Protein AF-A0A8A4KCS1-F1 (afdb_monomer)

Organism: Pantoea ananas (NCBI:txid553)

Radius of gyration: 31.63 Å; Cα contacts (8 Å, |Δi|>4): 221; chains: 1; bounding box: 46×61×106 Å

Mean predicted aligned error: 13.13 Å

Secondary structure (DSSP, 8-state):
-----TT--HHHHHHHHHHHHHHHHHHTS---EEEEEESSHHHHHHHTTS----TTSEEEEEE-HHHHHHHTTTB-TTTEEEEETT--HHHHHHHHHHHHHHTT------PPPEEE-HHHHHHHHHHHTT---S---HHHHHHHHHHHHHHT--SHHHHHHHHHHHHHS-TTSBSS-EEE--------------------------------------------

Foldseek 3Di:
DDPDPLFDDPVVVVLVVVLQVVLCVVVVHRAAEDEGEDADLVSLLVCLQAPDDDPPHQYEYEYDPVSVLLCPQWWDCLRYHYYYNPDDSVNVSVVVNVSVVCNPVPDDDDAAAQEDEPVLVVQLVCLLVVNRPPDPDPVSVVSQVVQCVSQVNDDSSSSNSSVSCLVNPDPNGTSHHYDYDDDDPPPPPPDDDDDDDDDDDDDDDDDDDDDDDDDDDDDDDDDD

Sequence (224 aa):
MTGTSVCSNAFFQLGLEAIQQALSDHLGKQIRLQGFYFPTMQALLAWSMNPRLAKGCMIVIAGSNPVLSVLSGLVDPKRILLSDAGESRQALMEKLYIKARCAHLKVPVKKEAIYLTRREVIYMRAFIQGKPHQSHSKRDSGIRLAVMKKIGATGPVSLLIRFRLLRGLKSDYLLKPARLAHGQAVEQRGGIPQNITPTAQRDRRCLGQPETQQDILLCGQKRY

pLDDT: mean 77.24, std 23.94, range [27.28, 97.25]

Nearest PDB structures (foldseek):
  2ayx-assembly1_A  TM=4.362E-01  e=3.197E+00  Escherichia coli
  7lza-assembly1_A  TM=2.734E-01  e=3.011E+00  Streptomyces coelicolor A3(2)
  9ij3-assembly1_A  TM=2.960E-01  e=4.062E+00  Mus musculus
  3x44-assembly1_A  TM=2.682E-01  e=7.849E+00  Streptomyces lavendulae

Solvent-accessible surface area (backbone atoms only — not comparable to full-atom values): 14006 Å² total; per-residue (Å²): 136,84,78,76,74,87,35,65,52,66,69,59,50,55,53,47,51,54,45,34,52,53,50,17,66,76,66,76,43,94,58,50,72,46,76,37,46,25,83,43,63,65,50,47,50,59,44,29,77,68,49,82,78,73,82,93,38,48,33,37,41,29,16,36,71,74,46,47,57,56,44,56,87,41,50,16,72,91,44,39,45,82,41,56,64,85,59,51,72,64,61,54,45,51,54,49,50,55,49,64,65,51,63,76,68,79,71,88,71,86,64,58,66,36,72,39,44,70,67,53,50,53,52,50,56,32,49,75,70,74,47,60,69,90,62,90,39,74,64,57,55,49,46,50,52,51,51,22,63,68,73,70,32,90,45,74,68,39,35,53,35,46,52,35,40,56,72,52,44,60,61,78,49,28,42,44,38,66,42,75,49,72,81,72,76,79,78,73,84,74,85,72,87,80,84,85,85,88,83,89,80,90,81,91,84,84,88,82,86,88,85,85,85,85,88,84,83,92,85,82,92,84,80,138

Structure (mmCIF, N/CA/C/O backbone):
data_AF-A0A8A4KCS1-F1
#
_entry.id   AF-A0A8A4KCS1-F1
#
loop_
_atom_site.group_PDB
_atom_site.id
_atom_site.type_symbol
_atom_site.label_atom_id
_atom_site.label_alt_id
_atom_site.label_comp_id
_atom_site.label_asym_id
_atom_site.label_entity_id
_atom_site.label_seq_id
_atom_site.pdbx_PDB_ins_code
_atom_site.Cartn_x
_atom_site.Cartn_y
_atom_site.Cartn_z
_atom_site.occupancy
_atom_site.B_iso_or_equiv
_atom_site.auth_seq_id
_atom_site.auth_comp_id
_atom_site.auth_asym_id
_atom_site.auth_atom_id
_atom_site.pdbx_PDB_model_num
ATOM 1 N N . MET A 1 1 ? -2.691 -27.161 4.503 1.00 30.31 1 MET A N 1
ATOM 2 C CA . MET A 1 1 ? -1.515 -26.263 4.551 1.00 30.31 1 MET A CA 1
ATOM 3 C C . MET A 1 1 ? -1.967 -24.884 5.005 1.00 30.31 1 MET A C 1
ATOM 5 O O . MET A 1 1 ? -2.490 -24.106 4.216 1.00 30.31 1 MET A O 1
ATOM 9 N N . THR A 1 2 ? -1.869 -24.631 6.305 1.00 32.41 2 THR A N 1
ATOM 10 C CA . THR A 1 2 ? -2.207 -23.365 6.959 1.00 32.41 2 THR A CA 1
ATOM 11 C C . THR A 1 2 ? -1.113 -22.348 6.646 1.00 32.41 2 THR A C 1
ATOM 13 O O . THR A 1 2 ? 0.007 -22.450 7.133 1.00 32.41 2 THR A O 1
ATOM 16 N N . GLY A 1 3 ? -1.417 -21.399 5.760 1.00 30.92 3 GLY A N 1
ATOM 17 C CA . GLY A 1 3 ? -0.515 -20.298 5.446 1.00 30.92 3 GLY A CA 1
ATOM 18 C C . GLY A 1 3 ? -0.322 -19.439 6.687 1.00 30.92 3 GLY A C 1
ATOM 19 O O . GLY A 1 3 ? -1.221 -18.690 7.062 1.00 30.92 3 GLY A O 1
ATOM 20 N N . THR A 1 4 ? 0.837 -19.570 7.325 1.00 37.16 4 THR A N 1
ATOM 21 C CA . THR A 1 4 ? 1.317 -18.653 8.352 1.00 37.16 4 THR A CA 1
ATOM 22 C C . THR A 1 4 ? 1.181 -17.227 7.822 1.00 37.16 4 THR A C 1
ATOM 24 O O . THR A 1 4 ? 1.747 -16.862 6.793 1.00 37.16 4 THR A O 1
ATOM 27 N N . SER A 1 5 ? 0.344 -16.434 8.493 1.00 41.19 5 SER A N 1
ATOM 28 C CA . SER A 1 5 ? 0.177 -15.004 8.247 1.00 41.19 5 SER A CA 1
ATOM 29 C C . SER A 1 5 ? 1.532 -14.328 8.453 1.00 41.19 5 SER A C 1
ATOM 31 O O . SER A 1 5 ? 1.949 -14.082 9.579 1.00 41.19 5 SER A O 1
ATOM 33 N N . VAL A 1 6 ? 2.249 -14.050 7.364 1.00 47.34 6 VAL A N 1
ATOM 34 C CA . VAL A 1 6 ? 3.613 -13.488 7.390 1.00 47.34 6 VAL A CA 1
ATOM 35 C C . VAL A 1 6 ? 3.651 -12.062 7.983 1.00 47.34 6 VAL A C 1
ATOM 37 O O . VAL A 1 6 ? 4.719 -11.468 8.094 1.00 47.34 6 VAL A O 1
ATOM 40 N N . CYS A 1 7 ? 2.518 -11.455 8.365 1.00 53.09 7 CYS A N 1
ATOM 41 C CA . CYS A 1 7 ? 2.463 -10.018 8.668 1.00 53.09 7 CYS A CA 1
ATOM 42 C C . CYS A 1 7 ? 1.489 -9.638 9.794 1.00 53.09 7 CYS A C 1
ATOM 44 O O . CYS A 1 7 ? 0.724 -8.681 9.657 1.00 53.09 7 CYS A O 1
ATOM 46 N N . SER A 1 8 ? 1.506 -10.353 10.919 1.00 55.06 8 SER A N 1
ATOM 47 C CA . SER A 1 8 ? 0.807 -9.903 12.128 1.00 55.06 8 SER A CA 1
ATOM 48 C C . SER A 1 8 ? 1.708 -10.000 13.353 1.00 55.06 8 SER A C 1
ATOM 50 O O . SER A 1 8 ? 1.877 -11.072 13.925 1.00 55.06 8 SER A O 1
ATOM 52 N N . ASN A 1 9 ? 2.264 -8.864 13.773 1.00 74.69 9 ASN A N 1
ATOM 53 C CA . ASN A 1 9 ? 2.741 -8.718 15.144 1.00 74.69 9 ASN A CA 1
ATOM 54 C C . ASN A 1 9 ? 1.527 -8.890 16.076 1.00 74.69 9 ASN A C 1
ATOM 56 O O . ASN A 1 9 ? 0.541 -8.168 15.919 1.00 74.69 9 ASN A O 1
ATOM 60 N N . ALA A 1 10 ? 1.579 -9.853 16.999 1.00 81.94 10 ALA A N 1
ATOM 61 C CA . ALA A 1 10 ? 0.471 -10.159 17.905 1.00 81.94 10 ALA A CA 1
ATOM 62 C C . ALA A 1 10 ? 0.042 -8.928 18.720 1.00 81.94 10 ALA A C 1
ATOM 64 O O . ALA A 1 10 ? -1.148 -8.652 18.835 1.00 81.94 10 ALA A O 1
ATOM 65 N N . PHE A 1 11 ? 1.002 -8.120 19.179 1.00 84.31 11 PHE A N 1
ATOM 66 C CA . PHE A 1 11 ? 0.718 -6.883 19.909 1.00 84.31 11 PHE A CA 1
ATOM 67 C C . PHE A 1 11 ? -0.004 -5.848 19.048 1.00 84.31 11 PHE A C 1
ATOM 69 O O . PHE A 1 11 ? -0.914 -5.172 19.521 1.00 84.31 11 PHE A O 1
ATOM 76 N N . PHE A 1 12 ? 0.364 -5.750 17.768 1.00 86.81 12 PHE A N 1
ATOM 77 C CA . PHE A 1 12 ? -0.319 -4.853 16.839 1.00 86.81 12 PHE A CA 1
ATOM 78 C C . PHE A 1 12 ? -1.769 -5.291 16.602 1.00 86.81 12 PHE A C 1
ATOM 80 O O . PHE A 1 12 ? -2.660 -4.446 16.593 1.00 86.81 12 PHE A O 1
ATOM 87 N N . GLN A 1 13 ? -2.022 -6.597 16.454 1.00 88.50 13 GLN A N 1
ATOM 88 C CA . GLN A 1 13 ? -3.389 -7.104 16.283 1.00 88.50 13 GLN A CA 1
ATOM 89 C C . GLN A 1 13 ? -4.235 -6.894 17.539 1.00 88.50 13 GLN A C 1
ATOM 91 O O . GLN A 1 13 ? -5.326 -6.350 17.423 1.00 88.50 13 GLN A O 1
ATOM 96 N N . LEU A 1 14 ? -3.708 -7.201 18.729 1.00 89.00 14 LEU A N 1
ATOM 97 C CA . LEU A 1 14 ? -4.402 -6.945 19.998 1.00 89.00 14 LEU A CA 1
ATOM 98 C C . LEU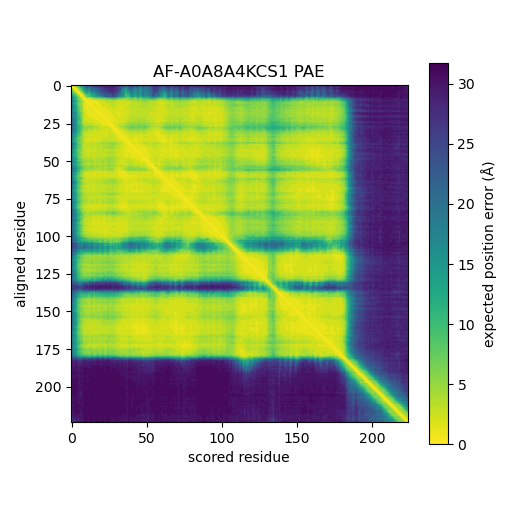 A 1 14 ? -4.749 -5.458 20.170 1.00 89.00 14 LEU A C 1
ATOM 100 O O . LEU A 1 14 ? -5.868 -5.105 20.542 1.00 89.00 14 LEU A O 1
ATOM 104 N N . GLY A 1 15 ? -3.807 -4.564 19.850 1.00 90.44 15 GLY A N 1
ATOM 105 C CA . GLY A 1 15 ? -4.053 -3.123 19.874 1.00 90.44 15 GLY A CA 1
ATOM 106 C C . GLY A 1 15 ? -5.141 -2.697 18.884 1.00 90.44 15 GLY A C 1
ATOM 107 O O . GLY A 1 15 ? -5.993 -1.871 19.217 1.00 90.44 15 GLY A O 1
ATOM 108 N N . LEU A 1 16 ? -5.148 -3.279 17.683 1.00 91.94 16 LEU A N 1
ATOM 109 C CA . LEU A 1 16 ? -6.144 -2.982 16.658 1.00 91.94 16 LEU A CA 1
ATOM 110 C C . LEU A 1 16 ? -7.534 -3.526 17.012 1.00 91.94 16 LEU A C 1
ATOM 112 O O . LEU A 1 16 ? -8.526 -2.851 16.748 1.00 91.94 16 LEU A O 1
ATOM 116 N N . GLU A 1 17 ? -7.616 -4.703 17.628 1.00 92.75 17 GLU A N 1
ATOM 117 C CA . GLU A 1 17 ? -8.859 -5.288 18.141 1.00 92.75 17 GLU A CA 1
ATOM 118 C C . GLU A 1 17 ? -9.469 -4.410 19.237 1.00 92.75 17 GLU A C 1
ATOM 120 O O . GLU A 1 17 ? -10.661 -4.102 19.185 1.00 92.75 17 GLU A O 1
ATOM 125 N N . ALA A 1 18 ? -8.647 -3.905 20.162 1.00 92.50 18 ALA A N 1
ATOM 126 C CA . ALA A 1 18 ? -9.097 -2.957 21.179 1.00 92.50 18 ALA A CA 1
ATOM 127 C C . ALA A 1 18 ? -9.639 -1.656 20.556 1.00 92.50 18 ALA A C 1
ATOM 129 O O . ALA A 1 18 ? -10.686 -1.158 20.971 1.00 92.50 18 ALA A O 1
ATOM 130 N N . ILE A 1 19 ? -8.966 -1.120 19.527 1.00 94.38 19 ILE A N 1
ATOM 131 C CA . ILE A 1 19 ? -9.464 0.045 18.777 1.00 94.38 19 ILE A CA 1
ATOM 132 C C . ILE A 1 19 ? -10.773 -0.294 18.049 1.00 94.38 19 ILE A C 1
ATOM 134 O O . ILE A 1 19 ? -11.693 0.521 18.043 1.00 94.38 19 ILE A O 1
ATOM 138 N N . GLN A 1 20 ? -10.882 -1.474 17.434 1.00 94.62 20 GLN A N 1
ATOM 139 C CA . GLN A 1 20 ? -12.090 -1.901 16.726 1.00 94.62 20 GLN A CA 1
ATOM 140 C C . GLN A 1 20 ? -13.299 -1.956 17.661 1.00 94.62 20 GLN A C 1
ATOM 142 O O . GLN A 1 20 ? -14.371 -1.469 17.287 1.00 94.62 20 GLN A O 1
ATOM 147 N N . GLN A 1 21 ? -13.124 -2.537 18.850 1.00 94.44 21 GLN A N 1
ATOM 148 C CA . GLN A 1 21 ? -14.173 -2.616 19.860 1.00 94.44 21 GLN A CA 1
ATOM 149 C C . GLN A 1 21 ? -14.596 -1.209 20.287 1.00 94.44 21 GLN A C 1
ATOM 151 O O . GLN A 1 21 ? -15.753 -0.839 20.105 1.00 94.44 21 GLN A O 1
ATOM 156 N N . ALA A 1 22 ? -13.631 -0.376 20.690 1.00 93.44 22 ALA A N 1
ATOM 157 C CA . ALA A 1 22 ? -13.905 0.993 21.105 1.00 93.44 22 ALA A CA 1
ATOM 158 C C . ALA A 1 22 ? -14.612 1.809 20.008 1.00 93.44 22 ALA A C 1
ATOM 160 O O . ALA A 1 22 ? -15.581 2.507 20.289 1.00 93.44 22 ALA A O 1
ATOM 161 N N . LEU A 1 23 ? -14.180 1.711 18.748 1.00 93.31 23 LEU A N 1
ATOM 162 C CA . LEU A 1 23 ? -14.836 2.397 17.630 1.00 93.31 23 LEU A CA 1
ATOM 163 C C . LEU A 1 23 ? -16.260 1.899 17.385 1.00 93.31 23 LEU A C 1
ATOM 165 O O . LEU A 1 23 ? -17.121 2.702 17.028 1.00 93.31 23 LEU A O 1
ATOM 169 N N . SER A 1 24 ? -16.497 0.596 17.535 1.00 93.69 24 SER A N 1
ATOM 170 C CA . SER A 1 24 ? -17.829 0.018 17.348 1.00 93.69 24 SER A CA 1
ATOM 171 C C . SER A 1 24 ? -18.791 0.512 18.424 1.00 93.69 24 SER A C 1
ATOM 173 O O . SER A 1 24 ? -19.902 0.926 18.090 1.00 93.69 24 SER A O 1
ATOM 175 N N . ASP A 1 25 ? -18.323 0.566 19.672 1.00 93.19 25 ASP A N 1
ATOM 176 C CA . ASP A 1 25 ? -19.085 1.067 20.817 1.00 93.19 25 ASP A CA 1
ATOM 177 C C . ASP A 1 25 ? -19.402 2.562 20.655 1.00 93.19 25 ASP A C 1
ATOM 179 O O . ASP A 1 25 ? -20.559 2.969 20.738 1.00 93.19 25 ASP A O 1
ATOM 183 N N . HIS A 1 26 ? -18.403 3.382 20.307 1.00 92.06 26 HIS A N 1
ATOM 184 C CA . HIS A 1 26 ? -18.582 4.832 20.134 1.00 92.06 26 HIS A CA 1
ATOM 185 C C . HIS A 1 26 ? -19.479 5.208 18.947 1.00 92.06 26 HIS A C 1
ATOM 187 O O . HIS A 1 26 ? -20.100 6.269 18.955 1.00 92.06 26 HIS A O 1
ATOM 193 N N . LEU A 1 27 ? -19.507 4.393 17.888 1.00 90.00 27 LEU A N 1
ATOM 194 C CA . LEU A 1 27 ? -20.303 4.665 16.687 1.00 90.00 27 LEU A CA 1
ATOM 195 C C . LEU A 1 27 ? -21.649 3.930 16.678 1.00 90.00 27 LEU A C 1
ATOM 197 O O . LEU A 1 27 ? -22.408 4.115 15.724 1.00 90.00 27 LEU A O 1
ATOM 201 N N . GLY A 1 28 ? -21.926 3.083 17.675 1.00 90.06 28 GLY A N 1
ATOM 202 C CA . GLY A 1 28 ? -23.142 2.268 17.748 1.00 90.06 28 GLY A CA 1
ATOM 203 C C . GLY A 1 28 ? -23.325 1.317 16.558 1.00 90.06 28 GLY A C 1
ATOM 204 O O . GLY A 1 28 ? -24.453 0.999 16.188 1.00 90.06 28 GLY A O 1
ATOM 205 N N . LYS A 1 29 ? -22.237 0.903 15.894 1.00 89.00 29 LYS A N 1
ATOM 206 C CA . LYS A 1 29 ? -22.285 0.029 14.709 1.00 89.00 29 LYS A CA 1
ATOM 207 C C . LYS A 1 29 ? -21.056 -0.862 14.626 1.00 89.00 29 LYS A C 1
ATOM 209 O O . LYS A 1 29 ? -19.955 -0.430 14.948 1.00 89.00 29 LYS A O 1
ATOM 214 N N . GLN A 1 30 ? -21.221 -2.073 14.098 1.00 89.81 30 GLN A N 1
ATOM 215 C CA . GLN A 1 30 ? -20.101 -2.999 13.933 1.00 89.81 30 GLN A CA 1
ATOM 216 C C . GLN A 1 30 ? -19.087 -2.459 12.911 1.00 89.81 30 GLN A C 1
ATOM 218 O O . GLN A 1 30 ? -19.374 -2.361 11.714 1.00 89.81 30 GLN A O 1
ATOM 223 N N . ILE A 1 31 ? -17.877 -2.144 13.377 1.00 90.38 31 ILE A N 1
ATOM 224 C CA . ILE A 1 31 ? -16.734 -1.798 12.531 1.00 90.38 31 ILE A CA 1
ATOM 225 C C . ILE A 1 31 ? -15.849 -3.033 12.361 1.00 90.38 31 ILE A C 1
ATOM 227 O O . ILE A 1 31 ? -15.567 -3.743 13.319 1.00 90.38 31 ILE A O 1
ATOM 231 N N . ARG A 1 32 ? -15.380 -3.280 11.133 1.00 91.50 32 ARG A N 1
ATOM 232 C CA . ARG A 1 32 ? -14.402 -4.338 10.841 1.00 91.50 32 ARG A CA 1
ATOM 233 C C . ARG A 1 32 ? -13.091 -3.721 10.381 1.00 91.50 32 ARG A C 1
ATOM 235 O O . ARG A 1 32 ? -13.064 -3.007 9.371 1.00 91.50 32 ARG A O 1
ATOM 242 N N . LEU A 1 33 ? -12.021 -4.009 11.107 1.00 92.12 33 LEU A N 1
ATOM 243 C CA . LEU A 1 33 ? -10.657 -3.609 10.800 1.00 92.12 33 LEU A CA 1
ATOM 244 C C . LEU A 1 33 ? -9.856 -4.824 10.330 1.00 92.12 33 LEU A C 1
ATOM 246 O O . LEU A 1 33 ? -10.069 -5.947 10.777 1.00 92.12 33 LEU A O 1
ATOM 250 N N . GLN A 1 34 ? -8.923 -4.597 9.412 1.00 92.75 34 GLN A N 1
ATOM 251 C CA . GLN A 1 34 ? -7.884 -5.569 9.089 1.00 92.75 34 GLN A CA 1
ATOM 252 C C . GLN A 1 34 ? -6.530 -4.871 9.130 1.00 92.75 34 GLN A C 1
ATOM 254 O O . GLN A 1 34 ? -6.294 -3.932 8.368 1.00 92.75 34 GLN A O 1
ATOM 259 N N . GLY A 1 35 ? -5.657 -5.339 10.016 1.00 92.31 35 GLY A N 1
ATOM 260 C CA . GLY A 1 35 ? -4.326 -4.787 10.219 1.00 92.31 35 GLY A CA 1
ATOM 261 C C . GLY A 1 35 ? -3.240 -5.585 9.518 1.00 92.31 35 GLY A C 1
ATOM 262 O O . GLY A 1 35 ? -3.223 -6.812 9.601 1.00 92.31 35 GLY A O 1
ATOM 263 N N . PHE A 1 36 ? -2.291 -4.884 8.910 1.00 93.69 36 PHE A N 1
ATOM 264 C CA . PHE A 1 36 ? -1.025 -5.439 8.445 1.00 93.69 36 PHE A CA 1
ATOM 265 C C . PHE A 1 36 ? 0.121 -4.646 9.055 1.00 93.69 36 PHE A C 1
ATOM 267 O O . PHE A 1 36 ? 0.111 -3.418 9.003 1.00 93.69 36 PHE A O 1
ATOM 274 N N . TYR A 1 37 ? 1.109 -5.350 9.601 1.00 93.12 37 TYR A N 1
ATOM 275 C CA . TYR A 1 37 ? 2.299 -4.733 10.174 1.00 93.12 37 TYR A CA 1
ATOM 276 C C . TYR A 1 37 ? 3.541 -5.147 9.385 1.00 93.12 37 TYR A C 1
ATOM 278 O O . TYR A 1 37 ? 3.865 -6.334 9.300 1.00 93.12 37 TYR A O 1
ATOM 286 N N . PHE A 1 38 ? 4.237 -4.164 8.818 1.00 92.69 38 PHE A N 1
ATOM 287 C CA . PHE A 1 38 ? 5.457 -4.351 8.038 1.00 92.69 38 PHE A CA 1
ATOM 288 C C . PHE A 1 38 ? 6.614 -3.582 8.690 1.00 92.69 38 PHE A C 1
ATOM 290 O O . PHE A 1 38 ? 6.851 -2.418 8.356 1.00 92.69 38 PHE A O 1
ATOM 297 N N . PRO A 1 39 ? 7.371 -4.216 9.603 1.00 84.81 39 PRO A N 1
ATOM 298 C CA . PRO A 1 39 ? 8.497 -3.551 10.256 1.00 84.81 39 PRO A CA 1
ATOM 299 C C . PRO A 1 39 ? 9.628 -3.251 9.263 1.00 84.81 39 PRO A C 1
ATOM 301 O O . PRO A 1 39 ? 10.349 -2.265 9.402 1.00 84.81 39 PRO A O 1
ATOM 304 N N . THR A 1 40 ? 9.768 -4.084 8.227 1.00 90.50 40 THR A N 1
ATOM 305 C CA . THR A 1 40 ? 10.859 -4.013 7.253 1.00 90.50 40 THR A CA 1
ATOM 306 C C . THR A 1 40 ? 10.352 -4.061 5.814 1.00 90.50 40 THR A C 1
ATOM 30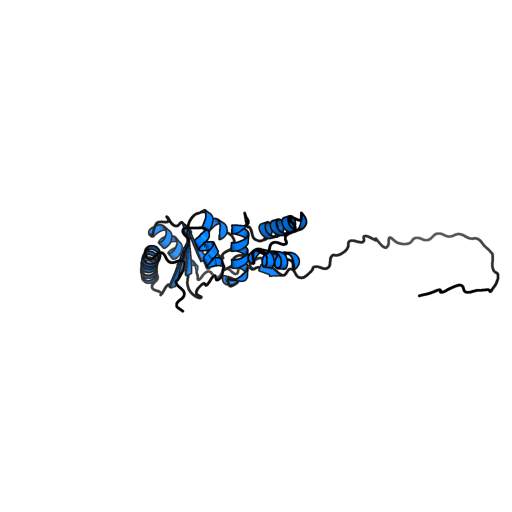8 O O . THR A 1 40 ? 9.292 -4.614 5.506 1.00 90.50 40 THR A O 1
ATOM 311 N N . MET A 1 41 ? 11.175 -3.548 4.894 1.00 92.38 41 MET A N 1
ATOM 312 C CA . MET A 1 41 ? 10.944 -3.680 3.452 1.00 92.38 41 MET A CA 1
ATOM 313 C C . MET A 1 41 ? 10.893 -5.140 2.987 1.00 92.38 41 MET A C 1
ATOM 315 O O . MET A 1 41 ? 10.188 -5.442 2.027 1.00 92.38 41 MET A O 1
ATOM 319 N N . GLN A 1 42 ? 11.599 -6.052 3.664 1.00 92.81 42 GLN A N 1
ATOM 320 C CA . GLN A 1 42 ? 11.586 -7.480 3.343 1.00 92.81 42 GLN A CA 1
ATOM 321 C C . GLN A 1 42 ? 10.217 -8.112 3.624 1.00 92.81 42 GLN A C 1
ATOM 323 O O . GLN A 1 42 ? 9.718 -8.870 2.792 1.00 92.81 42 GLN A O 1
ATOM 328 N N . ALA A 1 43 ? 9.575 -7.747 4.740 1.00 91.75 43 ALA A N 1
ATOM 329 C CA . ALA A 1 43 ? 8.219 -8.196 5.051 1.00 91.75 43 ALA A CA 1
ATOM 330 C C . ALA A 1 43 ? 7.214 -7.702 3.997 1.00 91.75 43 ALA A C 1
ATOM 332 O O . ALA A 1 43 ? 6.418 -8.486 3.476 1.00 91.75 43 ALA A O 1
ATOM 333 N N . LEU A 1 44 ? 7.307 -6.423 3.604 1.00 95.25 44 LEU A N 1
ATOM 334 C CA . LEU A 1 44 ? 6.471 -5.868 2.536 1.00 95.25 44 LEU A CA 1
ATOM 335 C C . LEU A 1 44 ? 6.728 -6.563 1.188 1.00 95.25 44 LEU A C 1
ATOM 337 O O . LEU A 1 44 ? 5.790 -6.871 0.450 1.00 95.25 44 LEU A O 1
ATOM 341 N N . LEU A 1 45 ? 7.994 -6.833 0.862 1.00 94.06 45 LEU A N 1
ATOM 342 C CA . LEU A 1 45 ? 8.378 -7.528 -0.363 1.00 94.06 45 LEU A CA 1
ATOM 343 C C . LEU A 1 45 ? 7.796 -8.944 -0.415 1.00 94.06 45 LEU A C 1
ATOM 345 O O . LEU A 1 45 ? 7.262 -9.329 -1.459 1.00 94.06 45 LEU A O 1
ATOM 349 N N . ALA A 1 46 ? 7.856 -9.689 0.690 1.00 92.81 46 ALA A N 1
ATOM 350 C CA . ALA A 1 46 ? 7.262 -11.017 0.802 1.00 92.81 46 ALA A CA 1
ATOM 351 C C . ALA A 1 46 ? 5.739 -10.961 0.612 1.00 92.81 46 ALA A C 1
ATOM 353 O O . ALA A 1 46 ? 5.194 -11.673 -0.233 1.00 92.81 46 ALA A O 1
ATOM 354 N N . TRP A 1 47 ? 5.056 -10.047 1.308 1.00 94.38 47 TRP A N 1
ATOM 355 C CA . TRP A 1 47 ? 3.607 -9.872 1.181 1.00 94.38 47 TRP A CA 1
ATOM 356 C C . TRP A 1 47 ? 3.169 -9.456 -0.229 1.00 94.38 47 TRP A C 1
ATOM 358 O O . TRP A 1 47 ? 2.158 -9.946 -0.735 1.00 94.38 47 TRP A O 1
ATOM 368 N N . SER A 1 48 ? 3.961 -8.623 -0.914 1.00 95.12 48 SER A N 1
ATOM 369 C CA . SER A 1 48 ? 3.659 -8.163 -2.277 1.00 95.12 48 SER A CA 1
ATOM 370 C C . SER A 1 48 ? 3.515 -9.297 -3.301 1.00 95.12 48 SER A C 1
ATOM 372 O O . SER A 1 48 ? 2.925 -9.085 -4.357 1.00 95.12 48 SER A O 1
ATOM 374 N N . MET A 1 49 ? 4.027 -10.499 -3.015 1.00 93.06 49 MET A N 1
ATOM 375 C CA . MET A 1 49 ? 3.865 -11.671 -3.883 1.00 93.06 49 MET A CA 1
ATOM 376 C C . MET A 1 49 ? 2.411 -12.146 -3.980 1.00 93.06 49 MET A C 1
ATOM 378 O O . MET A 1 49 ? 2.003 -12.649 -5.026 1.00 93.06 49 MET A O 1
ATOM 382 N N . ASN A 1 50 ? 1.632 -11.988 -2.907 1.00 92.31 50 ASN A N 1
ATOM 383 C CA . ASN A 1 50 ? 0.237 -12.420 -2.823 1.00 92.31 50 ASN A CA 1
ATOM 384 C C . ASN A 1 50 ? -0.544 -11.477 -1.885 1.00 92.31 50 ASN A C 1
ATOM 386 O O . ASN A 1 50 ? -0.908 -11.868 -0.772 1.00 92.31 50 ASN A O 1
ATOM 390 N N . PRO A 1 51 ? -0.785 -10.222 -2.307 1.00 92.00 51 PRO A N 1
ATOM 391 C CA . PRO A 1 51 ? -1.379 -9.209 -1.450 1.00 92.00 51 PRO A CA 1
ATOM 392 C C . PRO A 1 51 ? -2.889 -9.447 -1.332 1.00 92.00 51 PRO A C 1
ATOM 394 O O . PRO A 1 51 ? -3.664 -9.154 -2.244 1.00 92.00 51 PRO A O 1
ATOM 397 N N . ARG A 1 52 ? -3.327 -10.011 -0.203 1.00 90.19 52 ARG A N 1
ATOM 398 C CA . ARG A 1 52 ? -4.742 -10.311 0.055 1.00 90.19 52 ARG A CA 1
ATOM 399 C C . ARG A 1 52 ? -5.332 -9.312 1.037 1.00 90.19 52 ARG A C 1
ATOM 401 O O . ARG A 1 52 ? -4.900 -9.249 2.181 1.00 90.19 52 ARG A O 1
ATOM 408 N N . LEU A 1 53 ? -6.350 -8.583 0.586 1.00 90.94 53 LEU A N 1
ATOM 409 C CA . LEU A 1 53 ? -7.125 -7.648 1.401 1.00 90.94 53 LEU A CA 1
ATOM 410 C C . LEU A 1 53 ? -8.579 -8.116 1.499 1.00 90.94 53 LEU A C 1
ATOM 412 O O . LEU A 1 53 ? -9.186 -8.510 0.493 1.00 90.94 53 LEU A O 1
ATOM 416 N N . ALA A 1 54 ? -9.134 -8.075 2.709 1.00 87.81 54 ALA A N 1
ATOM 417 C CA . ALA A 1 54 ? -10.519 -8.427 2.973 1.00 87.81 54 ALA A CA 1
ATOM 418 C C . ALA A 1 54 ? -11.467 -7.356 2.414 1.00 87.81 54 ALA A C 1
ATOM 420 O O . ALA A 1 54 ? -11.246 -6.149 2.546 1.00 87.81 54 ALA A O 1
ATOM 421 N N . LYS A 1 55 ? -12.552 -7.806 1.777 1.00 86.00 55 LYS A N 1
ATOM 422 C CA . LYS A 1 55 ? -13.637 -6.923 1.331 1.00 86.00 55 LYS A CA 1
ATOM 423 C C . LYS A 1 55 ? -14.469 -6.490 2.539 1.00 86.00 55 LYS A C 1
ATOM 425 O O . LYS A 1 55 ? -14.708 -7.288 3.435 1.00 86.00 55 LYS A O 1
ATOM 430 N N . GLY A 1 56 ? -14.947 -5.247 2.526 1.00 83.88 56 GLY A N 1
ATOM 431 C CA . GLY A 1 56 ? -15.855 -4.729 3.556 1.00 83.88 56 GLY A CA 1
ATOM 432 C C . GLY A 1 56 ? -15.192 -4.321 4.877 1.00 83.88 56 GLY A C 1
ATOM 433 O O . GLY A 1 56 ? -15.892 -3.830 5.754 1.00 83.88 56 GLY A O 1
ATOM 434 N N . CYS A 1 57 ? -13.871 -4.462 5.009 1.00 87.75 57 CYS A N 1
ATOM 435 C CA . CYS A 1 57 ? -13.117 -3.979 6.166 1.00 87.75 57 CYS A CA 1
ATOM 436 C C . CYS A 1 57 ? -12.429 -2.644 5.855 1.00 87.75 57 CYS A C 1
ATOM 438 O O . CYS A 1 57 ? -12.036 -2.385 4.711 1.00 87.75 57 CYS A O 1
ATOM 440 N N . MET A 1 58 ? -12.232 -1.814 6.880 1.00 89.81 58 MET A N 1
ATOM 441 C CA . MET A 1 58 ? -11.223 -0.759 6.816 1.00 89.81 58 MET A CA 1
ATOM 442 C C . MET A 1 58 ? -9.847 -1.399 6.988 1.00 89.81 58 MET A C 1
ATOM 444 O O . MET A 1 58 ? -9.606 -2.128 7.949 1.00 89.81 58 MET A O 1
ATOM 448 N N . ILE A 1 59 ? -8.952 -1.146 6.039 1.00 94.06 59 ILE A N 1
ATOM 449 C CA . ILE A 1 59 ? -7.611 -1.725 6.052 1.00 94.06 59 ILE A CA 1
ATOM 450 C C . ILE A 1 59 ? -6.654 -0.737 6.713 1.00 94.06 59 ILE A C 1
ATOM 452 O O . ILE A 1 59 ? -6.630 0.433 6.329 1.00 94.06 59 ILE A O 1
ATOM 456 N N . VAL A 1 60 ? -5.842 -1.211 7.653 1.00 95.31 60 VAL A N 1
ATOM 457 C CA . VAL A 1 60 ? -4.739 -0.458 8.258 1.00 95.31 60 VAL A CA 1
ATOM 458 C C . VAL A 1 60 ? -3.435 -1.144 7.887 1.00 95.31 60 VAL A C 1
ATOM 460 O O . VAL A 1 60 ? -3.267 -2.338 8.127 1.00 95.31 60 VAL A O 1
ATOM 463 N N . ILE A 1 61 ? -2.514 -0.394 7.292 1.00 95.25 61 ILE A N 1
ATOM 464 C CA . ILE A 1 61 ? -1.149 -0.849 7.049 1.00 95.25 61 ILE A CA 1
ATOM 465 C C . ILE A 1 61 ? -0.215 0.015 7.888 1.00 95.25 61 ILE A C 1
ATOM 467 O O . ILE A 1 61 ? -0.054 1.204 7.611 1.00 95.25 61 ILE A O 1
ATOM 471 N N . ALA A 1 62 ? 0.392 -0.606 8.893 1.00 94.56 62 ALA A N 1
ATOM 472 C CA . ALA A 1 62 ? 1.398 0.000 9.744 1.00 94.56 62 ALA A CA 1
ATOM 473 C C . ALA A 1 62 ? 2.805 -0.428 9.317 1.00 94.56 62 ALA A C 1
ATOM 475 O O . ALA A 1 62 ? 3.031 -1.586 8.947 1.00 94.56 62 ALA A O 1
ATOM 476 N N . GLY A 1 63 ? 3.766 0.488 9.370 1.00 93.56 63 GLY A N 1
ATOM 477 C CA . GLY A 1 63 ? 5.151 0.174 9.036 1.00 93.56 63 GLY A CA 1
ATOM 478 C C . GLY A 1 63 ? 6.098 1.348 9.217 1.00 93.56 63 GLY A C 1
ATOM 479 O O . GLY A 1 63 ? 5.696 2.433 9.620 1.00 93.56 63 GLY A O 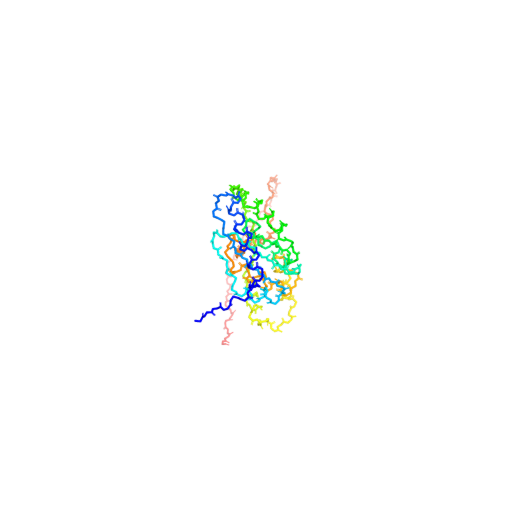1
ATOM 480 N N . SER A 1 64 ? 7.373 1.117 8.914 1.00 92.44 64 SER A N 1
ATOM 481 C CA . SER A 1 64 ? 8.397 2.164 8.949 1.00 92.44 64 SER A CA 1
ATOM 482 C C . SER A 1 64 ? 8.247 3.156 7.788 1.00 92.44 64 SER A C 1
ATOM 484 O O . SER A 1 64 ? 7.706 2.820 6.730 1.00 92.44 64 SER A O 1
ATOM 486 N N . ASN A 1 65 ? 8.793 4.366 7.935 1.00 93.31 65 ASN A N 1
ATOM 487 C CA . ASN A 1 65 ? 8.777 5.397 6.887 1.00 93.31 65 ASN A CA 1
ATOM 488 C C . ASN A 1 65 ? 9.170 4.893 5.476 1.00 93.31 65 ASN A C 1
ATOM 490 O O . ASN A 1 65 ? 8.453 5.199 4.517 1.00 93.31 65 ASN A O 1
ATOM 494 N N . PRO A 1 66 ? 10.226 4.068 5.294 1.00 94.00 66 PRO A N 1
ATOM 495 C CA . PRO A 1 66 ? 10.554 3.505 3.983 1.00 94.00 66 PRO A CA 1
ATOM 496 C C . PRO A 1 66 ? 9.446 2.619 3.392 1.00 94.00 66 PRO A C 1
ATOM 498 O O . PRO A 1 66 ? 9.162 2.701 2.197 1.00 94.00 66 PRO A O 1
ATOM 501 N N . VAL A 1 67 ? 8.787 1.804 4.223 1.00 94.75 67 VAL A N 1
ATOM 502 C CA . VAL A 1 67 ? 7.659 0.945 3.822 1.00 94.75 67 VAL A CA 1
ATOM 503 C C . VAL A 1 67 ? 6.480 1.804 3.379 1.00 94.75 67 VAL A C 1
ATOM 505 O O . VAL A 1 67 ? 5.933 1.596 2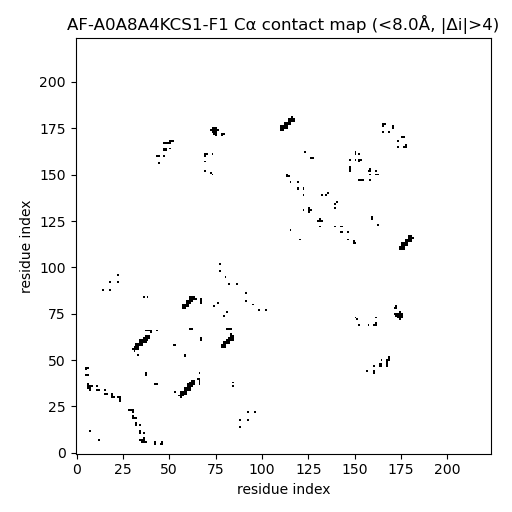.292 1.00 94.75 67 VAL A O 1
ATOM 508 N N . LEU A 1 68 ? 6.102 2.792 4.194 1.00 95.88 68 LEU A N 1
ATOM 509 C CA . LEU A 1 68 ? 4.962 3.659 3.901 1.00 95.88 68 LEU A CA 1
ATOM 510 C C . LEU A 1 68 ? 5.197 4.498 2.644 1.00 95.88 68 LEU A C 1
ATOM 512 O O . LEU A 1 68 ? 4.285 4.644 1.833 1.00 95.88 68 LEU A O 1
ATOM 516 N N . SER A 1 69 ? 6.426 4.968 2.421 1.00 95.38 69 SER A N 1
ATOM 517 C CA . SER A 1 69 ? 6.813 5.683 1.200 1.00 95.38 69 SER A CA 1
ATOM 518 C C . SER A 1 69 ? 6.571 4.846 -0.066 1.00 95.38 69 SER A C 1
ATOM 520 O O . SER A 1 69 ? 6.028 5.341 -1.056 1.00 95.38 69 SER A O 1
ATOM 522 N N . VAL A 1 70 ? 6.856 3.538 -0.026 1.00 97.00 70 VAL A N 1
ATOM 523 C CA . VAL A 1 70 ? 6.602 2.627 -1.159 1.00 97.00 70 VAL A CA 1
ATOM 524 C C . VAL A 1 70 ? 5.111 2.412 -1.425 1.00 97.00 70 VAL A C 1
ATOM 526 O O . VAL A 1 70 ? 4.740 2.166 -2.574 1.00 97.00 70 VAL A O 1
ATOM 529 N N . LEU A 1 71 ? 4.249 2.532 -0.416 1.00 96.81 71 LEU A N 1
ATOM 530 C CA . LEU A 1 71 ? 2.793 2.412 -0.562 1.00 96.81 71 LEU A CA 1
ATOM 531 C C . LEU A 1 71 ? 2.110 3.752 -0.872 1.00 96.81 71 LEU A C 1
ATOM 533 O O . LEU A 1 71 ? 1.030 3.779 -1.471 1.00 96.81 71 LEU A O 1
ATOM 537 N N . SER A 1 72 ? 2.749 4.862 -0.507 1.00 94.62 72 SER A N 1
ATOM 538 C CA . SER A 1 72 ? 2.234 6.210 -0.716 1.00 94.62 72 SER A CA 1
ATOM 539 C C . SER A 1 72 ? 2.015 6.509 -2.202 1.00 94.62 72 SER A C 1
ATOM 541 O O . SER A 1 72 ? 2.804 6.131 -3.078 1.00 94.62 72 SER A O 1
ATOM 543 N N . GLY A 1 73 ? 0.879 7.138 -2.505 1.00 92.00 73 GLY A N 1
ATOM 544 C CA . GLY A 1 73 ? 0.436 7.424 -3.872 1.00 92.00 73 GLY A CA 1
ATOM 545 C C . GLY A 1 73 ? 0.052 6.193 -4.708 1.00 92.00 73 GLY A C 1
ATOM 546 O O . GLY A 1 73 ? -0.321 6.354 -5.869 1.00 92.00 73 GLY A O 1
ATOM 547 N N . LEU A 1 74 ? 0.136 4.975 -4.156 1.00 95.00 74 LEU A N 1
ATOM 548 C CA . LEU A 1 74 ? -0.296 3.744 -4.823 1.00 95.00 74 LEU A CA 1
ATOM 549 C C . LEU A 1 74 ? -1.653 3.261 -4.308 1.00 95.00 74 LEU A C 1
ATOM 551 O O . LEU A 1 74 ? -2.517 2.900 -5.108 1.00 95.00 74 LEU A O 1
ATOM 555 N N . VAL A 1 75 ? -1.831 3.225 -2.988 1.00 94.75 75 VAL A N 1
ATOM 556 C CA . VAL A 1 75 ? -3.057 2.728 -2.349 1.00 94.75 75 VAL A CA 1
ATOM 557 C C . VAL A 1 75 ? -4.118 3.818 -2.235 1.00 94.75 75 VAL A C 1
ATOM 559 O O . VAL A 1 75 ? -3.801 4.993 -2.071 1.00 94.75 75 VAL A O 1
ATOM 562 N N . ASP A 1 76 ? -5.389 3.433 -2.333 1.00 91.31 76 ASP A N 1
ATOM 563 C CA . ASP A 1 76 ? -6.515 4.354 -2.193 1.00 91.31 76 ASP A CA 1
ATOM 564 C C . ASP A 1 76 ? -6.719 4.717 -0.709 1.00 91.31 76 ASP A C 1
ATOM 566 O O . ASP A 1 76 ? -7.133 3.846 0.071 1.00 91.31 76 ASP A O 1
ATOM 570 N N . PRO A 1 77 ? -6.511 5.987 -0.305 1.00 89.50 77 PRO A N 1
ATOM 571 C CA . PRO A 1 77 ? -6.665 6.412 1.081 1.00 89.50 77 PRO A CA 1
ATOM 572 C C . PRO A 1 77 ? -8.110 6.299 1.575 1.00 89.50 77 PRO A C 1
ATOM 574 O O . PRO A 1 77 ? -8.341 6.293 2.782 1.00 89.50 77 PRO A O 1
ATOM 577 N N . LYS A 1 78 ? -9.110 6.152 0.687 1.00 86.44 78 LYS A N 1
ATOM 578 C CA . LYS A 1 78 ? -10.496 5.851 1.079 1.00 86.44 78 LYS A CA 1
ATOM 579 C C . LYS A 1 78 ? -10.654 4.420 1.583 1.00 86.44 78 LYS A C 1
ATOM 581 O O . LYS A 1 78 ? -11.502 4.189 2.442 1.00 86.44 78 LYS A O 1
ATOM 586 N N . ARG A 1 79 ? -9.818 3.478 1.145 1.00 87.69 79 ARG A N 1
ATOM 587 C CA . ARG A 1 79 ? -9.889 2.061 1.546 1.00 87.69 79 ARG A CA 1
ATOM 588 C C . ARG A 1 79 ? -8.810 1.655 2.545 1.00 87.69 79 ARG A C 1
ATOM 590 O O . ARG A 1 79 ? -9.088 0.836 3.416 1.00 87.69 79 ARG A O 1
ATOM 597 N N . ILE A 1 80 ? -7.615 2.223 2.415 1.00 92.88 80 ILE A N 1
ATOM 598 C CA . ILE A 1 80 ? -6.429 1.837 3.178 1.00 92.88 80 ILE A CA 1
ATOM 599 C C . ILE A 1 80 ? -5.929 3.048 3.963 1.00 92.88 80 ILE A C 1
ATOM 601 O O . ILE A 1 80 ? -5.702 4.111 3.392 1.00 92.88 80 ILE A O 1
ATOM 605 N N . LEU A 1 81 ? -5.760 2.881 5.270 1.00 95.19 81 LEU A N 1
ATOM 606 C CA . LEU A 1 81 ? -5.075 3.829 6.135 1.00 95.19 81 LEU A CA 1
ATOM 607 C C . LEU A 1 81 ? -3.611 3.398 6.272 1.00 95.19 81 LEU A C 1
ATOM 609 O O . LEU A 1 81 ? -3.338 2.267 6.670 1.00 95.19 81 LEU A O 1
ATOM 613 N N . LEU A 1 82 ? -2.689 4.296 5.933 1.00 95.75 82 LEU A N 1
ATOM 614 C CA . LEU A 1 82 ? -1.263 4.127 6.205 1.00 95.75 82 LEU A CA 1
ATOM 615 C C . LEU A 1 82 ? -0.943 4.772 7.557 1.00 95.75 82 LEU A C 1
ATOM 617 O O . LEU A 1 82 ? -1.347 5.911 7.797 1.00 95.75 82 LEU A O 1
ATOM 621 N N . SER A 1 83 ? -0.249 4.042 8.423 1.00 94.62 83 SER A N 1
ATOM 622 C CA . SER A 1 83 ? 0.058 4.441 9.801 1.00 94.62 83 SER A CA 1
ATOM 623 C C . SER A 1 83 ? 1.532 4.168 10.107 1.00 94.62 83 SER A C 1
ATOM 625 O O . SER A 1 83 ? 2.087 3.166 9.653 1.00 94.62 83 SER A O 1
ATOM 627 N N . ASP A 1 84 ? 2.184 5.077 10.829 1.00 92.25 84 ASP A N 1
ATOM 628 C CA . ASP A 1 84 ? 3.557 4.850 11.286 1.00 92.25 84 ASP A CA 1
ATOM 629 C C . ASP A 1 84 ? 3.577 3.768 12.373 1.00 92.25 84 ASP A C 1
ATOM 631 O O . ASP A 1 84 ? 2.682 3.698 13.211 1.00 92.25 84 ASP A O 1
ATOM 635 N N . ALA A 1 85 ? 4.591 2.903 12.358 1.00 86.50 85 ALA A N 1
ATOM 636 C CA . ALA A 1 85 ? 4.728 1.827 13.339 1.00 86.50 85 ALA A CA 1
ATOM 637 C C . ALA A 1 85 ? 4.821 2.326 14.796 1.00 86.50 85 ALA A C 1
ATOM 639 O O . ALA A 1 85 ? 4.412 1.601 15.701 1.00 86.50 85 ALA A O 1
ATOM 640 N N . GLY A 1 86 ? 5.358 3.528 15.017 1.00 85.19 86 GLY A N 1
ATOM 641 C CA . GLY A 1 86 ? 5.444 4.185 16.321 1.00 85.19 86 GLY A CA 1
ATOM 642 C C . GLY A 1 86 ? 4.250 5.086 16.644 1.00 85.19 86 GLY A C 1
ATOM 643 O O . GLY A 1 86 ? 4.287 5.802 17.643 1.00 85.19 86 GLY A O 1
ATOM 644 N N . GLU A 1 87 ? 3.202 5.092 15.815 1.00 88.81 87 GLU A N 1
ATOM 645 C CA . GLU A 1 87 ? 2.009 5.896 16.067 1.00 88.81 87 GLU A CA 1
ATOM 646 C C . GLU A 1 87 ? 1.310 5.469 17.367 1.00 88.81 87 GLU A C 1
ATOM 648 O O . GLU A 1 87 ? 1.102 4.284 17.637 1.00 88.81 87 GLU A O 1
ATOM 653 N N . SER A 1 88 ? 0.911 6.452 18.179 1.00 90.25 88 SER A N 1
ATOM 654 C CA . SER A 1 88 ? 0.191 6.175 19.418 1.00 90.25 88 SER A CA 1
ATOM 655 C C . SER A 1 88 ? -1.201 5.606 19.131 1.00 90.25 88 SER A C 1
ATOM 657 O O . SER A 1 88 ? -1.864 5.956 18.150 1.00 90.25 88 SER A O 1
ATOM 659 N N . ARG A 1 89 ? -1.695 4.762 20.045 1.00 90.06 89 ARG A N 1
ATOM 660 C CA . ARG A 1 89 ? -3.043 4.178 19.954 1.00 90.06 89 ARG A CA 1
ATOM 661 C C . ARG A 1 89 ? -4.124 5.247 19.767 1.00 90.06 89 ARG A C 1
ATOM 663 O O . ARG A 1 89 ? -5.044 5.050 18.980 1.00 90.06 89 ARG A O 1
ATOM 670 N N . GLN A 1 90 ? -4.008 6.364 20.485 1.00 91.44 90 GLN A N 1
ATOM 671 C CA . GLN A 1 90 ? -4.988 7.445 20.441 1.00 91.44 90 GLN A CA 1
ATOM 672 C C . GLN A 1 90 ? -4.987 8.166 19.089 1.00 91.44 90 GLN A C 1
ATOM 674 O O . GLN A 1 90 ? -6.051 8.330 18.498 1.00 91.44 90 GLN A O 1
ATOM 679 N N . ALA A 1 91 ? -3.811 8.478 18.537 1.00 93.12 91 ALA A N 1
ATOM 680 C CA . ALA A 1 91 ? -3.705 9.092 17.213 1.00 93.12 91 ALA A CA 1
ATOM 681 C C . ALA A 1 91 ? -4.282 8.186 16.109 1.00 93.12 91 ALA A C 1
ATOM 683 O O . ALA A 1 91 ? -5.034 8.641 15.241 1.00 93.12 91 ALA A O 1
ATOM 684 N N . LEU A 1 92 ? -3.998 6.878 16.166 1.00 94.00 92 LEU A N 1
ATOM 685 C CA . LEU A 1 92 ? -4.576 5.912 15.230 1.00 94.00 92 LEU A CA 1
ATOM 686 C C . LEU A 1 92 ? -6.105 5.814 15.383 1.00 94.00 92 LEU A C 1
ATOM 688 O O . LEU A 1 92 ? -6.827 5.765 14.382 1.00 94.00 92 LEU A O 1
ATOM 692 N N . MET A 1 93 ? -6.607 5.815 16.621 1.00 93.44 93 MET A N 1
ATOM 693 C CA . MET A 1 93 ? -8.041 5.784 16.913 1.00 93.44 93 MET A CA 1
ATOM 694 C C . MET A 1 93 ? -8.762 7.017 16.359 1.00 93.44 93 MET A C 1
ATOM 696 O O . MET A 1 93 ? -9.796 6.865 15.711 1.00 93.44 93 MET A O 1
ATOM 700 N N . GLU A 1 94 ? -8.202 8.215 16.525 1.00 93.44 94 GLU A N 1
ATOM 701 C CA . GLU A 1 94 ? -8.754 9.460 15.975 1.00 93.44 94 GLU A CA 1
ATOM 702 C C . GLU A 1 94 ? -8.835 9.419 14.442 1.00 93.44 94 GLU A C 1
ATOM 704 O O . GLU A 1 94 ? -9.891 9.692 13.859 1.00 93.44 94 GLU A O 1
ATOM 709 N N . LYS A 1 95 ? -7.760 8.984 13.767 1.00 93.81 95 LYS A N 1
ATOM 710 C CA . LYS A 1 95 ? -7.744 8.820 12.302 1.00 93.81 95 LYS A CA 1
ATOM 711 C C . LYS A 1 95 ? -8.812 7.840 11.824 1.00 93.81 95 LYS A C 1
ATOM 713 O O . LYS A 1 95 ? -9.511 8.106 10.840 1.00 93.81 95 LYS A O 1
ATOM 718 N N . LEU A 1 96 ? -8.950 6.705 12.507 1.00 93.69 96 LEU A N 1
ATOM 719 C CA . LEU A 1 96 ? -9.953 5.697 12.175 1.00 93.69 96 LEU A CA 1
ATOM 720 C C . LEU A 1 96 ? -11.375 6.180 12.457 1.00 93.69 96 LEU A C 1
ATOM 722 O O . LEU A 1 96 ? -12.266 5.910 11.653 1.00 93.69 96 LEU A O 1
ATOM 726 N N . TYR A 1 97 ? -11.585 6.931 13.535 1.00 92.44 97 TYR A N 1
ATOM 727 C CA . TYR A 1 97 ? -12.873 7.532 13.864 1.00 92.44 97 TYR A CA 1
ATOM 728 C C . TYR A 1 97 ? -13.325 8.510 12.775 1.00 92.44 97 TYR A C 1
ATOM 730 O O . TYR A 1 97 ? -14.426 8.369 12.232 1.00 92.44 97 TYR A O 1
ATOM 738 N N . ILE A 1 98 ? -12.450 9.441 12.374 1.00 90.25 98 ILE A N 1
ATOM 739 C CA . ILE A 1 98 ? -12.717 10.389 11.280 1.00 90.25 98 ILE A CA 1
ATOM 740 C C . ILE A 1 98 ? -13.0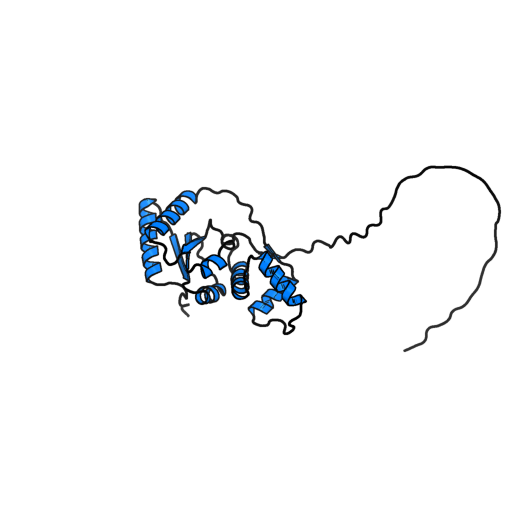52 9.623 9.997 1.00 90.25 98 ILE A C 1
ATOM 742 O O . ILE A 1 98 ? -14.057 9.894 9.336 1.00 90.25 98 ILE A O 1
ATOM 746 N N . LYS A 1 99 ? -12.250 8.609 9.665 1.00 89.75 99 LYS A N 1
ATOM 747 C CA . LYS A 1 99 ? -12.450 7.780 8.476 1.00 89.75 99 LYS A CA 1
ATOM 748 C C . LYS A 1 99 ? -13.789 7.034 8.494 1.00 89.75 99 LYS A C 1
ATOM 750 O O . LYS A 1 99 ? -14.487 7.014 7.478 1.00 89.75 99 LYS A O 1
ATOM 755 N N . ALA A 1 100 ? -14.160 6.447 9.629 1.00 88.25 100 ALA A N 1
ATOM 756 C CA . ALA A 1 100 ? -15.407 5.708 9.807 1.00 88.25 100 ALA A CA 1
ATOM 757 C C . ALA A 1 100 ? -16.639 6.621 9.754 1.00 88.25 100 ALA A C 1
ATOM 759 O O . ALA A 1 100 ? -17.684 6.215 9.228 1.00 88.25 100 ALA A O 1
ATOM 760 N N . ARG A 1 101 ? -16.520 7.857 10.258 1.00 86.56 101 ARG A N 1
ATOM 761 C CA . ARG A 1 101 ? -17.564 8.877 10.133 1.00 86.56 101 ARG A CA 1
ATOM 762 C C . ARG A 1 101 ? -17.714 9.342 8.699 1.00 86.56 101 ARG A C 1
ATOM 764 O O . ARG A 1 101 ? -18.829 9.326 8.205 1.00 86.56 101 ARG A O 1
ATOM 771 N N . CYS A 1 102 ? -16.630 9.652 7.997 1.00 82.19 102 CYS A N 1
ATOM 772 C CA . CYS A 1 102 ? -16.686 10.169 6.627 1.00 82.19 102 CYS A CA 1
ATOM 773 C C . CYS A 1 102 ? -16.964 9.099 5.553 1.00 82.19 102 CYS A C 1
ATOM 775 O O . CYS A 1 102 ? -17.108 9.435 4.380 1.00 82.19 102 CYS A O 1
ATOM 777 N N . ALA A 1 103 ? -17.070 7.816 5.915 1.00 78.25 103 ALA A N 1
ATOM 778 C CA . ALA A 1 103 ? -17.243 6.716 4.961 1.00 78.25 103 ALA A CA 1
ATOM 779 C C . ALA A 1 103 ? -18.515 6.816 4.088 1.00 78.25 103 ALA A C 1
ATOM 781 O O . ALA A 1 103 ? -18.545 6.270 2.985 1.00 78.25 103 ALA A O 1
ATOM 782 N N . HIS A 1 104 ? -19.555 7.508 4.566 1.00 71.56 104 HIS A N 1
ATOM 783 C CA . HIS A 1 104 ? -20.812 7.711 3.835 1.00 71.56 104 HIS A CA 1
ATOM 784 C C . HIS A 1 104 ? -20.726 8.819 2.774 1.00 71.56 104 HIS A C 1
ATOM 786 O O . HIS A 1 104 ? -21.558 8.857 1.867 1.00 71.56 104 HIS A O 1
ATOM 792 N N . LEU A 1 105 ? -19.708 9.684 2.841 1.00 70.12 105 LEU A N 1
ATOM 793 C CA . LEU A 1 105 ? -19.478 10.754 1.875 1.00 70.12 105 LEU A CA 1
ATOM 794 C C . LEU A 1 105 ? -18.918 10.148 0.581 1.00 70.12 105 LEU A C 1
ATOM 796 O O . LEU A 1 105 ? -17.710 10.108 0.327 1.00 70.12 105 LEU A O 1
ATOM 800 N N . LYS A 1 106 ? -19.819 9.612 -0.249 1.00 65.12 106 LYS A N 1
ATOM 801 C CA . LYS A 1 106 ? -19.502 9.079 -1.576 1.00 65.12 106 LYS A CA 1
ATOM 802 C C . LYS A 1 106 ? -19.197 10.233 -2.527 1.00 65.12 106 LYS A C 1
ATOM 804 O O . LYS A 1 106 ? -20.031 10.609 -3.336 1.00 65.12 106 LYS A O 1
ATOM 809 N N . VAL A 1 107 ? -17.981 10.769 -2.464 1.00 65.81 107 VAL A N 1
ATOM 810 C CA . VAL A 1 107 ? -17.478 11.655 -3.521 1.00 65.81 107 VAL A CA 1
ATOM 811 C C . VAL A 1 107 ? -17.039 10.767 -4.691 1.00 65.81 107 VAL A C 1
ATOM 813 O O . VAL A 1 107 ? -16.058 10.022 -4.523 1.00 65.81 107 VAL A O 1
ATOM 816 N N . PRO A 1 108 ? -17.740 10.775 -5.842 1.00 63.75 108 PRO A N 1
ATOM 817 C CA . PRO A 1 108 ? -17.292 10.048 -7.018 1.00 63.75 108 PRO A CA 1
ATOM 818 C C . PRO A 1 108 ? -15.974 10.664 -7.483 1.00 63.75 108 PRO A C 1
ATOM 820 O O . PRO A 1 108 ? -15.909 11.821 -7.878 1.00 63.75 108 PRO A O 1
ATOM 823 N N . VAL A 1 109 ? -14.897 9.888 -7.398 1.00 67.62 109 VAL A N 1
ATOM 824 C CA . VAL A 1 109 ? -13.583 10.299 -7.897 1.00 67.62 109 VAL A CA 1
ATOM 825 C C . VAL A 1 109 ? -13.267 9.404 -9.078 1.00 67.62 109 VAL A C 1
ATOM 827 O O . VAL A 1 109 ? -13.101 8.191 -8.922 1.00 67.62 109 VAL A O 1
ATOM 830 N N . LYS A 1 110 ? -13.203 9.997 -10.270 1.00 78.31 110 LYS A N 1
ATOM 831 C CA . LYS A 1 110 ? -12.700 9.311 -11.458 1.00 78.31 110 LYS A CA 1
ATOM 832 C C . LYS A 1 110 ? -11.220 9.008 -11.219 1.00 78.31 110 LYS A C 1
ATOM 834 O O . LYS A 1 110 ? -10.413 9.922 -11.099 1.00 78.31 110 LYS A O 1
ATOM 839 N N . LYS A 1 111 ? -10.870 7.724 -11.106 1.00 82.94 111 LYS A N 1
ATOM 840 C CA . LYS A 1 111 ? -9.477 7.305 -10.907 1.00 82.94 111 LYS A CA 1
ATOM 841 C C . LYS A 1 111 ? -8.716 7.418 -12.222 1.00 82.94 111 LYS A C 1
ATOM 843 O O . LYS A 1 111 ? -9.078 6.769 -13.205 1.00 82.94 111 LYS A O 1
ATOM 848 N N . GLU A 1 112 ? -7.654 8.211 -12.229 1.00 89.12 112 GLU A N 1
ATOM 849 C CA . GLU A 1 112 ? -6.678 8.199 -13.316 1.00 89.12 112 GLU A CA 1
ATOM 850 C C . GLU A 1 112 ? -6.014 6.822 -13.412 1.00 89.12 112 GLU A C 1
ATOM 852 O O . GLU A 1 112 ? -5.696 6.209 -12.395 1.00 89.12 112 GLU A O 1
ATOM 857 N N . ALA A 1 113 ? -5.790 6.333 -14.631 1.00 92.69 113 ALA A N 1
ATOM 858 C CA . ALA A 1 113 ? -5.127 5.054 -14.859 1.00 92.69 113 ALA A CA 1
ATOM 859 C C . ALA A 1 113 ? -3.643 5.244 -15.194 1.00 92.69 113 ALA A C 1
ATOM 861 O O . ALA A 1 113 ? -3.259 6.198 -15.868 1.00 92.69 113 ALA A O 1
ATOM 862 N N . ILE A 1 114 ? -2.816 4.287 -14.774 1.00 93.62 114 ILE A N 1
ATOM 863 C CA . ILE A 1 114 ? -1.424 4.182 -15.211 1.00 93.62 114 ILE A CA 1
ATOM 864 C C . ILE A 1 114 ? -1.395 3.357 -16.496 1.00 93.62 114 ILE A C 1
ATOM 866 O O . ILE A 1 114 ? -1.740 2.175 -16.484 1.00 93.62 114 ILE A O 1
ATOM 870 N N . TYR A 1 115 ? -0.952 3.958 -17.598 1.00 95.06 115 TYR A N 1
ATOM 871 C CA . TYR A 1 115 ? -0.872 3.283 -18.891 1.00 95.06 115 TYR A CA 1
ATOM 872 C C . TYR A 1 115 ? 0.522 2.706 -19.146 1.00 95.06 115 TYR A C 1
ATOM 874 O O . TYR A 1 115 ? 1.509 3.432 -19.321 1.00 95.06 115 TYR A O 1
ATOM 882 N N . LEU A 1 116 ? 0.591 1.377 -19.200 1.00 94.69 116 LEU A N 1
ATOM 883 C CA . LEU A 1 116 ? 1.800 0.631 -19.532 1.00 94.69 116 LEU A CA 1
ATOM 884 C C . LEU A 1 116 ? 1.700 0.074 -20.950 1.00 94.69 116 LEU A C 1
ATOM 886 O O . LEU A 1 116 ? 0.696 -0.518 -21.334 1.00 94.69 116 LEU A O 1
ATOM 890 N N . THR A 1 117 ? 2.752 0.240 -21.735 1.00 94.88 117 THR A N 1
ATOM 891 C CA . THR A 1 117 ? 2.881 -0.359 -23.064 1.00 94.88 117 THR A CA 1
ATOM 892 C C . THR A 1 117 ? 3.133 -1.862 -22.955 1.00 94.88 117 THR A C 1
ATOM 894 O O . THR A 1 117 ? 3.628 -2.366 -21.944 1.00 94.88 117 THR A O 1
ATOM 897 N N . ARG A 1 118 ? 2.874 -2.602 -24.039 1.00 92.44 118 ARG A N 1
ATOM 898 C CA . ARG A 1 118 ? 3.175 -4.042 -24.100 1.00 92.44 118 ARG A CA 1
ATOM 899 C C . ARG A 1 118 ? 4.652 -4.342 -23.810 1.00 92.44 118 ARG A C 1
ATOM 901 O O . ARG A 1 118 ? 4.940 -5.302 -23.102 1.00 92.44 118 ARG A O 1
ATOM 908 N N . ARG A 1 119 ? 5.572 -3.504 -24.305 1.00 91.19 119 ARG A N 1
ATOM 909 C CA . ARG A 1 119 ? 7.021 -3.638 -24.064 1.00 91.19 119 ARG A CA 1
ATOM 910 C C . ARG A 1 119 ? 7.368 -3.485 -22.582 1.00 91.19 119 ARG A C 1
ATOM 912 O O . ARG A 1 119 ? 8.082 -4.321 -22.043 1.00 91.19 119 ARG A O 1
ATOM 919 N N . GLU A 1 120 ? 6.808 -2.479 -21.914 1.00 94.25 120 GLU A N 1
ATOM 920 C CA . GLU A 1 120 ? 6.992 -2.264 -20.471 1.00 94.25 120 GLU A CA 1
ATOM 921 C C . GLU A 1 120 ? 6.448 -3.438 -19.645 1.00 94.25 120 GLU A C 1
ATOM 923 O O . GLU A 1 120 ? 7.102 -3.892 -18.710 1.00 94.25 120 GLU A O 1
ATOM 928 N N . VAL A 1 121 ? 5.281 -3.981 -20.011 1.00 93.00 121 VAL A N 1
ATOM 929 C CA . VAL A 1 121 ? 4.698 -5.143 -19.320 1.00 93.00 121 VAL A CA 1
ATOM 930 C C . VAL A 1 121 ? 5.561 -6.395 -19.494 1.00 93.00 121 VAL A C 1
ATOM 932 O O . VAL A 1 121 ? 5.767 -7.122 -18.522 1.00 93.00 121 VAL A O 1
ATOM 935 N N . ILE A 1 122 ? 6.074 -6.656 -20.701 1.00 91.00 122 ILE A N 1
ATOM 936 C CA . ILE A 1 122 ? 6.975 -7.791 -20.967 1.00 91.00 122 ILE A CA 1
ATOM 937 C C . ILE A 1 122 ? 8.259 -7.648 -20.147 1.00 91.00 122 ILE A C 1
ATOM 939 O O . ILE A 1 122 ? 8.627 -8.581 -19.432 1.00 91.00 122 ILE A O 1
ATOM 943 N N . TYR A 1 123 ? 8.878 -6.464 -20.180 1.00 91.94 123 TYR A N 1
ATOM 944 C CA . TYR A 1 123 ? 10.063 -6.160 -19.382 1.00 91.94 123 TYR A CA 1
ATOM 945 C C . TYR A 1 123 ? 9.812 -6.416 -17.888 1.00 91.94 123 TYR A C 1
ATOM 947 O O . TYR A 1 123 ? 10.567 -7.139 -17.241 1.00 91.94 123 TYR A O 1
ATOM 955 N N . MET A 1 124 ? 8.705 -5.905 -17.338 1.00 93.56 124 MET A N 1
ATOM 956 C CA . MET A 1 124 ? 8.384 -6.078 -15.919 1.00 93.56 124 MET A CA 1
ATOM 957 C C . MET A 1 124 ? 8.090 -7.531 -15.528 1.00 93.56 124 MET A C 1
ATOM 959 O O . MET A 1 124 ? 8.413 -7.936 -14.410 1.00 93.56 124 MET A O 1
ATOM 963 N N . ARG A 1 125 ? 7.516 -8.345 -16.426 1.00 90.94 125 ARG A N 1
ATOM 964 C CA . ARG A 1 125 ? 7.346 -9.789 -16.183 1.00 90.94 125 ARG A CA 1
ATOM 965 C C . ARG A 1 125 ? 8.696 -10.495 -16.055 1.00 90.94 125 ARG A C 1
ATOM 967 O O . ARG A 1 125 ? 8.863 -11.270 -15.118 1.00 90.94 125 ARG A O 1
ATOM 974 N N . ALA A 1 126 ? 9.642 -10.196 -16.945 1.00 88.94 126 ALA A N 1
ATOM 975 C CA . ALA A 1 126 ? 10.996 -10.747 -16.888 1.00 88.94 126 ALA A CA 1
ATOM 976 C C . ALA A 1 126 ? 11.746 -10.276 -15.626 1.00 88.94 126 ALA A C 1
ATOM 978 O O . ALA A 1 126 ? 12.344 -11.083 -14.913 1.00 88.94 126 ALA A O 1
ATOM 979 N N . PHE A 1 127 ? 11.611 -8.990 -15.284 1.00 89.06 127 PHE A N 1
ATOM 980 C CA . PHE A 1 127 ? 12.182 -8.393 -14.076 1.00 89.06 127 PHE A CA 1
ATOM 981 C C . PHE A 1 127 ? 11.696 -9.080 -12.787 1.00 89.06 127 PHE A C 1
ATOM 983 O O . PHE A 1 127 ? 12.507 -9.406 -11.924 1.00 89.06 127 PHE A O 1
ATOM 990 N N . ILE A 1 128 ? 10.393 -9.374 -12.662 1.00 88.69 128 ILE A N 1
ATOM 991 C CA . ILE A 1 128 ? 9.840 -10.087 -11.491 1.00 88.69 128 ILE A CA 1
ATOM 992 C C . ILE A 1 128 ? 10.411 -11.499 -11.341 1.00 88.69 128 ILE A C 1
ATOM 994 O O . ILE A 1 128 ? 10.551 -11.972 -10.214 1.00 88.69 128 ILE A O 1
ATOM 998 N N . GLN A 1 129 ? 10.694 -12.178 -12.452 1.00 85.31 129 GLN A N 1
ATOM 999 C CA . GLN A 1 129 ? 11.198 -13.553 -12.455 1.00 85.31 129 GLN A CA 1
ATOM 1000 C C . GLN A 1 129 ? 12.689 -13.648 -12.106 1.00 85.31 129 GLN A C 1
ATOM 1002 O O . GLN A 1 129 ? 13.235 -14.744 -12.139 1.00 85.31 129 GLN A O 1
ATOM 1007 N N . GLY A 1 130 ? 13.364 -12.525 -11.827 1.00 80.75 130 GLY A N 1
ATOM 1008 C CA . GLY A 1 130 ? 14.819 -12.521 -11.670 1.00 80.75 130 GLY A CA 1
ATOM 1009 C C . GLY A 1 130 ? 15.542 -12.896 -12.965 1.00 80.75 130 GLY A C 1
ATOM 1010 O O . GLY A 1 130 ? 16.701 -13.288 -12.923 1.00 80.75 130 GLY A O 1
ATOM 1011 N N . LYS A 1 131 ? 14.862 -12.764 -14.113 1.00 74.69 131 LYS A N 1
ATOM 1012 C CA . LYS A 1 131 ? 15.412 -12.967 -15.456 1.00 74.69 131 LYS A CA 1
ATOM 1013 C C . LYS A 1 131 ? 15.545 -11.612 -16.158 1.00 74.69 131 LYS A C 1
ATOM 1015 O O . LYS A 1 131 ? 14.879 -11.399 -17.178 1.00 74.69 131 LYS A O 1
ATOM 1020 N N . PRO A 1 132 ? 16.319 -10.646 -15.618 1.00 60.78 132 PRO A N 1
ATOM 1021 C CA . PRO A 1 132 ? 16.632 -9.466 -16.407 1.00 60.78 132 PRO A CA 1
ATOM 1022 C C . PRO A 1 132 ? 17.276 -9.968 -17.702 1.00 60.78 132 PRO A C 1
ATOM 1024 O O . PRO A 1 132 ?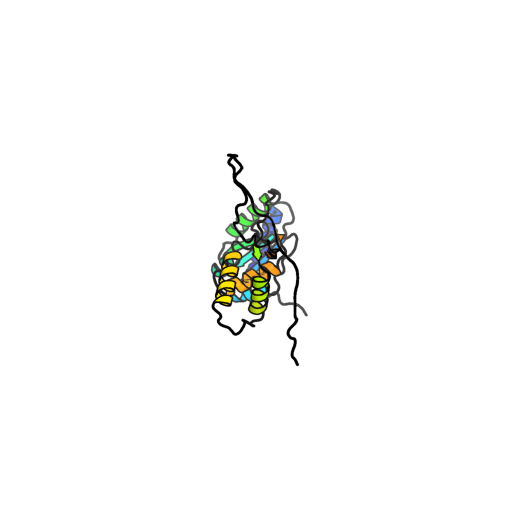 18.085 -10.896 -17.669 1.00 60.78 132 PRO A O 1
ATOM 1027 N N . HIS A 1 133 ? 16.850 -9.436 -18.849 1.00 59.31 133 HIS A N 1
ATOM 1028 C CA . HIS A 1 133 ? 17.521 -9.766 -20.102 1.00 59.31 133 HIS A CA 1
ATOM 1029 C C . HIS A 1 133 ? 19.008 -9.467 -19.884 1.00 59.31 133 HIS A C 1
ATOM 1031 O O . HIS A 1 133 ? 19.346 -8.377 -19.429 1.00 59.31 133 HIS A O 1
ATOM 1037 N N . GLN A 1 134 ? 19.878 -10.457 -20.105 1.00 51.75 134 GLN A N 1
ATOM 1038 C CA . GLN A 1 134 ? 21.309 -10.380 -19.772 1.00 51.75 134 GLN A CA 1
ATOM 1039 C C . GLN A 1 134 ? 22.045 -9.247 -20.507 1.00 51.75 134 GLN A C 1
ATOM 1041 O O . GLN A 1 134 ? 23.206 -8.967 -20.227 1.00 51.75 134 GLN A O 1
ATOM 1046 N N . SER A 1 135 ? 21.379 -8.537 -21.414 1.00 49.38 135 SER A N 1
ATOM 1047 C CA . SER A 1 135 ? 21.888 -7.293 -21.948 1.00 49.38 135 SER A CA 1
ATOM 1048 C C . SER A 1 135 ? 21.664 -6.151 -20.958 1.00 49.38 135 SER A C 1
ATOM 1050 O O . SER A 1 135 ? 20.547 -5.659 -20.803 1.00 49.38 135 SER A O 1
ATOM 1052 N N . HIS A 1 136 ? 22.748 -5.614 -20.398 1.00 56.59 136 HIS A N 1
ATOM 1053 C CA . HIS A 1 136 ? 22.833 -4.231 -19.906 1.00 56.59 136 HIS A CA 1
ATOM 1054 C C . HIS A 1 136 ? 22.645 -3.220 -21.057 1.00 56.59 136 HIS A C 1
ATOM 1056 O O . HIS A 1 136 ? 23.419 -2.281 -21.239 1.00 56.59 136 HIS A O 1
ATOM 1062 N N . SER A 1 137 ? 21.628 -3.422 -21.894 1.00 69.12 137 SER A N 1
ATOM 1063 C CA . SER A 1 137 ? 21.340 -2.547 -23.006 1.00 69.12 137 SER A CA 1
ATOM 1064 C C . SER A 1 137 ? 20.850 -1.215 -22.439 1.00 69.12 137 SER A C 1
ATOM 1066 O O . SER A 1 137 ? 20.016 -1.159 -21.525 1.00 69.12 137 SER A O 1
ATOM 1068 N N . LYS A 1 138 ? 21.342 -0.104 -23.000 1.00 76.69 138 LYS A N 1
ATOM 1069 C CA . LYS A 1 138 ? 20.823 1.243 -22.693 1.00 76.69 138 LYS A CA 1
ATOM 1070 C C . LYS A 1 138 ? 19.288 1.289 -22.818 1.00 76.69 138 LYS A C 1
ATOM 1072 O O . LYS A 1 138 ? 18.619 2.013 -22.084 1.00 76.69 138 LYS A O 1
ATOM 1077 N N . ARG A 1 139 ? 18.730 0.454 -23.703 1.00 79.62 139 ARG A N 1
ATOM 1078 C CA . ARG A 1 139 ? 17.295 0.296 -23.956 1.00 79.62 139 ARG A CA 1
ATOM 1079 C C . ARG A 1 139 ? 16.522 -0.253 -22.753 1.00 79.62 139 ARG A C 1
ATOM 1081 O O . ARG A 1 139 ? 15.511 0.341 -22.386 1.00 79.62 139 ARG A O 1
ATOM 1088 N N . ASP A 1 140 ? 16.989 -1.326 -22.120 1.00 83.88 140 ASP A N 1
ATOM 1089 C CA . ASP A 1 140 ? 16.326 -1.923 -20.949 1.00 83.88 140 ASP A CA 1
ATOM 1090 C C . ASP A 1 140 ? 16.361 -0.987 -19.741 1.00 83.88 140 ASP A C 1
ATOM 1092 O O . ASP A 1 140 ? 15.370 -0.830 -19.022 1.00 83.88 140 ASP A O 1
ATOM 1096 N N . SER A 1 141 ? 17.478 -0.274 -19.579 1.00 85.75 141 SER A N 1
ATOM 1097 C CA . SER A 1 141 ? 17.598 0.784 -18.572 1.00 85.75 141 SER A CA 1
ATOM 1098 C C . SER A 1 141 ? 16.590 1.910 -18.816 1.00 85.75 141 SER A C 1
ATOM 1100 O O . SER A 1 141 ? 15.931 2.352 -17.873 1.00 85.75 141 SER A O 1
ATOM 1102 N N . GLY A 1 142 ? 16.400 2.321 -20.075 1.00 90.69 142 GLY A N 1
ATOM 1103 C CA . GLY A 1 142 ? 15.382 3.300 -20.463 1.00 90.69 142 GLY A CA 1
ATOM 1104 C C . GLY A 1 142 ? 13.954 2.836 -20.160 1.00 90.69 142 GLY A C 1
ATOM 1105 O O . GLY A 1 142 ? 13.178 3.593 -19.576 1.00 90.69 142 GLY A O 1
ATOM 1106 N N . ILE A 1 143 ? 13.614 1.580 -20.478 1.00 92.25 143 ILE A N 1
ATOM 1107 C CA . ILE A 1 143 ? 12.294 1.003 -20.163 1.00 92.25 143 ILE A CA 1
ATOM 1108 C C . ILE A 1 143 ? 12.072 0.972 -18.647 1.00 92.25 143 ILE A C 1
ATOM 1110 O O . ILE A 1 143 ? 11.019 1.401 -18.176 1.00 92.25 143 ILE A O 1
ATOM 1114 N N . ARG A 1 144 ? 13.067 0.528 -17.868 1.00 92.75 144 ARG A N 1
ATOM 1115 C CA . ARG A 1 144 ? 12.985 0.500 -16.401 1.00 92.75 144 ARG A CA 1
ATOM 1116 C C . ARG A 1 144 ? 12.683 1.881 -15.826 1.00 92.75 144 ARG A C 1
ATOM 1118 O O . ARG A 1 144 ? 11.759 2.010 -15.027 1.00 92.75 144 ARG A O 1
ATOM 1125 N N . LEU A 1 145 ? 13.435 2.900 -16.244 1.00 94.19 145 LEU A N 1
ATOM 1126 C CA . LEU A 1 145 ? 13.251 4.277 -15.777 1.00 94.19 145 LEU A CA 1
ATOM 1127 C C . LEU A 1 145 ? 11.876 4.833 -16.169 1.00 94.19 145 LEU A C 1
ATOM 1129 O O . LEU A 1 145 ? 11.214 5.462 -15.344 1.00 94.19 145 LEU A O 1
ATOM 1133 N N . ALA A 1 146 ? 11.408 4.548 -17.388 1.00 95.38 146 ALA A N 1
ATOM 1134 C CA . ALA A 1 146 ? 10.077 4.948 -17.835 1.00 95.38 146 ALA A CA 1
ATOM 1135 C C . ALA A 1 146 ? 8.969 4.325 -16.967 1.00 95.38 146 ALA A C 1
ATOM 1137 O O . ALA A 1 146 ? 8.070 5.037 -16.512 1.00 95.38 146 ALA A O 1
ATOM 1138 N N . VAL A 1 147 ? 9.057 3.023 -16.667 1.00 96.06 147 VAL A N 1
ATOM 1139 C CA . VAL A 1 147 ? 8.092 2.352 -15.780 1.00 96.06 147 VAL A CA 1
ATOM 1140 C C . VAL A 1 147 ? 8.161 2.919 -14.368 1.00 96.06 147 VAL A C 1
ATOM 1142 O O . VAL A 1 147 ? 7.115 3.225 -13.796 1.00 96.06 147 VAL A O 1
ATOM 1145 N N . MET A 1 148 ? 9.366 3.102 -13.817 1.00 96.50 148 MET A N 1
ATOM 1146 C CA . MET A 1 148 ? 9.559 3.687 -12.487 1.00 96.50 148 MET A CA 1
ATOM 1147 C C . MET A 1 148 ? 8.875 5.047 -12.372 1.00 96.50 148 MET A C 1
ATOM 1149 O O . MET A 1 148 ? 8.103 5.257 -11.437 1.00 96.50 148 MET A O 1
ATOM 1153 N N . LYS A 1 149 ? 9.069 5.922 -13.365 1.00 96.94 149 LYS A N 1
ATOM 1154 C CA . LYS A 1 149 ? 8.409 7.230 -13.426 1.00 96.94 149 LYS A CA 1
ATOM 1155 C C . LYS A 1 149 ? 6.883 7.100 -13.443 1.00 96.94 149 LYS A C 1
ATOM 1157 O O . LYS A 1 149 ? 6.209 7.792 -12.690 1.00 96.94 149 LYS A O 1
ATOM 1162 N N . LYS A 1 150 ? 6.333 6.195 -14.260 1.00 96.25 150 LYS A N 1
ATOM 1163 C CA . LYS A 1 150 ? 4.877 6.000 -14.394 1.00 96.25 150 LYS A CA 1
ATOM 1164 C C . LYS A 1 150 ? 4.207 5.485 -13.123 1.00 96.25 150 LYS A C 1
ATOM 1166 O O . LYS A 1 150 ? 3.094 5.902 -12.818 1.00 96.25 150 LYS A O 1
ATOM 1171 N N . ILE A 1 151 ? 4.851 4.563 -12.408 1.00 95.31 151 ILE A N 1
ATOM 1172 C CA . ILE A 1 151 ? 4.268 3.951 -11.203 1.00 95.31 151 ILE A CA 1
ATOM 1173 C C . ILE A 1 151 ? 4.696 4.650 -9.904 1.00 95.31 151 ILE A C 1
ATOM 1175 O O . ILE A 1 151 ? 4.237 4.259 -8.828 1.00 95.31 151 ILE A O 1
ATOM 1179 N N . GLY A 1 152 ? 5.574 5.655 -9.988 1.00 95.00 152 GLY A N 1
ATOM 1180 C CA . GLY A 1 152 ? 6.116 6.382 -8.840 1.00 95.00 152 GLY A CA 1
ATOM 1181 C C . GLY A 1 152 ? 7.086 5.554 -7.993 1.00 95.00 152 GLY A C 1
ATOM 1182 O O . GLY A 1 152 ? 7.040 5.623 -6.770 1.00 95.00 152 GLY A O 1
ATOM 1183 N N . ALA A 1 153 ? 7.914 4.716 -8.618 1.00 96.06 153 ALA A N 1
ATOM 1184 C CA . ALA A 1 153 ? 8.933 3.936 -7.919 1.00 96.06 153 ALA A CA 1
ATOM 1185 C C . ALA A 1 153 ? 10.279 4.672 -7.879 1.00 96.06 153 ALA A C 1
ATOM 1187 O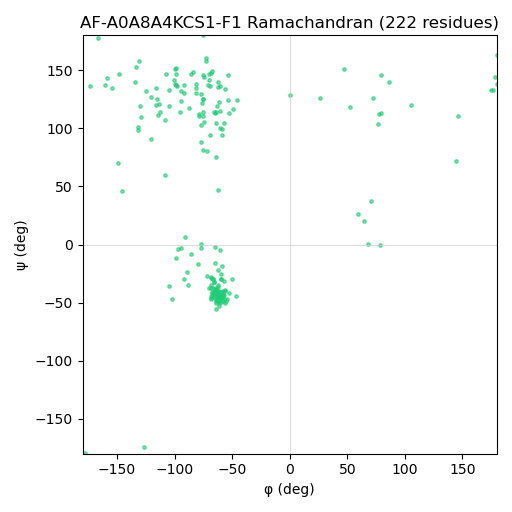 O . ALA A 1 153 ? 10.735 5.198 -8.890 1.00 96.06 153 ALA A O 1
ATOM 1188 N N . THR A 1 154 ? 10.947 4.634 -6.727 1.00 94.12 154 THR A N 1
ATOM 1189 C CA . THR A 1 154 ? 12.221 5.336 -6.470 1.00 94.12 154 THR A CA 1
ATOM 1190 C C . THR A 1 154 ? 13.459 4.447 -6.603 1.00 94.12 154 THR A C 1
ATOM 1192 O O . THR A 1 154 ? 14.577 4.942 -6.656 1.00 94.12 154 THR A O 1
ATOM 1195 N N . GLY A 1 155 ? 13.281 3.129 -6.699 1.00 92.81 155 GLY A N 1
ATOM 1196 C CA . GLY A 1 155 ? 14.377 2.174 -6.862 1.00 92.81 155 GLY A CA 1
ATOM 1197 C C . GLY A 1 155 ? 13.890 0.784 -7.276 1.00 92.81 155 GLY A C 1
ATOM 1198 O O . GLY A 1 155 ? 12.679 0.568 -7.359 1.00 92.81 155 GLY A O 1
ATOM 1199 N N . PRO A 1 156 ? 14.797 -0.184 -7.508 1.00 91.81 156 PRO A N 1
ATOM 1200 C CA . PRO A 1 156 ? 14.447 -1.525 -7.991 1.00 91.81 156 PRO A CA 1
ATOM 1201 C C . PRO A 1 156 ? 13.488 -2.294 -7.072 1.00 91.81 156 PRO A C 1
ATOM 1203 O O . PRO A 1 156 ? 12.545 -2.922 -7.550 1.00 91.81 156 PRO A O 1
ATOM 1206 N N . VAL A 1 157 ? 13.685 -2.206 -5.752 1.00 93.56 157 VAL A N 1
ATOM 1207 C CA . VAL A 1 157 ? 12.812 -2.864 -4.762 1.00 93.56 157 VAL A CA 1
ATOM 1208 C C . VAL A 1 157 ? 11.423 -2.219 -4.744 1.00 93.56 157 VAL A C 1
ATOM 1210 O O . VAL A 1 157 ? 10.416 -2.920 -4.812 1.00 93.56 157 VAL A O 1
ATOM 1213 N N . SER A 1 158 ? 11.359 -0.883 -4.731 1.00 96.00 158 SER A N 1
ATOM 1214 C CA . SER A 1 158 ? 10.098 -0.130 -4.820 1.00 96.00 158 SER A CA 1
ATOM 1215 C C . SER A 1 158 ? 9.356 -0.433 -6.126 1.00 96.00 158 SER A C 1
ATOM 1217 O O . SER A 1 158 ? 8.157 -0.701 -6.114 1.00 96.00 158 SER A O 1
ATOM 1219 N N . LEU A 1 159 ? 10.079 -0.498 -7.248 1.00 96.06 159 LEU A N 1
ATOM 1220 C CA . LEU A 1 159 ? 9.549 -0.871 -8.559 1.00 96.06 159 LEU A CA 1
ATOM 1221 C C . LEU A 1 159 ? 8.913 -2.261 -8.523 1.00 96.06 159 LEU A C 1
ATOM 1223 O O . LEU A 1 159 ? 7.778 -2.435 -8.969 1.00 96.06 159 LEU A O 1
ATOM 1227 N N . LEU A 1 160 ? 9.632 -3.236 -7.965 1.00 95.62 160 LEU A N 1
ATOM 1228 C CA . LEU A 1 160 ? 9.163 -4.610 -7.846 1.00 95.62 160 LEU A CA 1
ATOM 1229 C C . LEU A 1 160 ? 7.877 -4.697 -7.016 1.00 95.62 160 LEU A C 1
ATOM 1231 O O . LEU A 1 160 ? 6.899 -5.298 -7.462 1.00 95.62 160 LEU A O 1
ATOM 1235 N N . ILE A 1 161 ? 7.863 -4.066 -5.840 1.00 96.88 161 ILE A N 1
ATOM 1236 C CA . ILE A 1 161 ? 6.713 -4.073 -4.930 1.00 96.88 161 ILE A CA 1
ATOM 1237 C C . ILE A 1 161 ? 5.520 -3.379 -5.577 1.00 96.88 161 ILE A C 1
ATOM 1239 O O . ILE A 1 161 ? 4.467 -3.997 -5.728 1.00 96.88 161 ILE A O 1
ATOM 1243 N N . ARG A 1 162 ? 5.676 -2.125 -6.020 1.00 97.25 162 ARG A N 1
ATOM 1244 C CA . ARG A 1 162 ? 4.569 -1.340 -6.587 1.00 97.25 162 ARG A CA 1
ATOM 1245 C C . ARG A 1 162 ? 3.970 -2.034 -7.806 1.00 97.25 162 ARG A C 1
ATOM 1247 O O . ARG A 1 162 ? 2.751 -2.114 -7.915 1.00 97.25 162 ARG A O 1
ATOM 1254 N N . PHE A 1 163 ? 4.795 -2.614 -8.678 1.00 96.25 163 PHE A N 1
ATOM 1255 C CA . PHE A 1 163 ? 4.293 -3.349 -9.838 1.00 96.25 163 PHE A CA 1
ATOM 1256 C C . PHE A 1 163 ? 3.546 -4.636 -9.455 1.00 96.25 163 PHE A C 1
ATOM 1258 O O . PHE A 1 163 ? 2.485 -4.917 -10.017 1.00 96.25 163 PHE A O 1
ATOM 1265 N N . ARG A 1 164 ? 4.048 -5.413 -8.483 1.00 95.94 164 ARG A N 1
ATOM 1266 C CA . ARG A 1 164 ? 3.334 -6.599 -7.978 1.00 95.94 164 ARG A CA 1
ATOM 1267 C C . ARG A 1 164 ? 1.982 -6.223 -7.375 1.00 95.94 164 ARG A C 1
ATOM 1269 O O . ARG A 1 164 ? 0.986 -6.868 -7.690 1.00 95.94 164 ARG A O 1
ATOM 1276 N N . LEU A 1 165 ? 1.932 -5.152 -6.586 1.00 96.31 165 LEU A N 1
ATOM 1277 C CA . LEU A 1 165 ? 0.699 -4.649 -5.982 1.00 96.31 165 LEU A CA 1
ATOM 1278 C C . LEU A 1 165 ? -0.295 -4.130 -7.028 1.00 96.31 165 LEU A C 1
ATOM 1280 O O . LEU A 1 165 ? -1.470 -4.472 -6.944 1.00 96.31 165 LEU A O 1
ATOM 1284 N N . LEU A 1 166 ? 0.163 -3.400 -8.052 1.00 95.56 166 LEU A N 1
ATOM 1285 C CA . LEU A 1 166 ? -0.685 -2.965 -9.173 1.00 95.56 166 LEU A CA 1
ATOM 1286 C C . LEU A 1 166 ? -1.359 -4.137 -9.900 1.00 95.56 166 LEU A C 1
ATOM 1288 O O . LEU A 1 166 ? -2.455 -3.974 -10.430 1.00 95.56 166 LEU A O 1
ATOM 1292 N N . ARG A 1 167 ? -0.704 -5.303 -9.942 1.00 93.00 167 ARG A N 1
ATOM 1293 C CA . ARG A 1 167 ? -1.237 -6.520 -10.571 1.00 93.00 167 ARG A CA 1
ATOM 1294 C C . ARG A 1 167 ? -2.077 -7.371 -9.614 1.00 93.00 167 ARG A C 1
ATOM 1296 O O . ARG A 1 167 ? -2.989 -8.054 -10.064 1.00 93.00 167 ARG A O 1
ATOM 1303 N N . GLY A 1 168 ? -1.706 -7.409 -8.336 1.00 92.12 168 GLY A N 1
ATOM 1304 C CA . GLY A 1 168 ? -2.271 -8.326 -7.345 1.00 92.12 168 GLY A CA 1
ATOM 1305 C C . GLY A 1 168 ? -3.458 -7.764 -6.566 1.00 92.12 168 GLY A C 1
ATOM 1306 O O . GLY A 1 168 ? -4.332 -8.527 -6.161 1.00 92.12 168 GLY A O 1
ATOM 1307 N N . LEU A 1 169 ? -3.513 -6.447 -6.358 1.00 93.94 169 LEU A N 1
ATOM 1308 C CA . LEU A 1 169 ? -4.615 -5.802 -5.650 1.00 93.94 169 LEU A CA 1
ATOM 1309 C C . LEU A 1 169 ? -5.796 -5.528 -6.582 1.00 93.94 169 LEU A C 1
ATOM 1311 O O . LEU A 1 169 ? -5.636 -5.219 -7.762 1.00 93.94 169 LEU A O 1
ATOM 1315 N N . LYS A 1 170 ? -7.007 -5.578 -6.019 1.00 91.38 170 LYS A N 1
ATOM 1316 C CA . LYS A 1 170 ? -8.211 -5.130 -6.726 1.00 91.38 170 LYS A CA 1
ATOM 1317 C C . LYS A 1 170 ? -8.162 -3.608 -6.921 1.00 91.38 170 LYS A C 1
ATOM 1319 O O . LYS A 1 170 ? -7.633 -2.874 -6.085 1.00 91.38 170 LYS A O 1
ATOM 1324 N N . SER A 1 171 ? -8.731 -3.126 -8.026 1.00 89.44 171 SER A N 1
ATOM 1325 C CA . SER A 1 171 ? -8.660 -1.716 -8.443 1.00 89.44 171 SER A CA 1
ATOM 1326 C C . SER A 1 171 ? -9.306 -0.731 -7.465 1.00 89.44 171 SER A C 1
ATOM 1328 O O . SER A 1 171 ? -8.993 0.458 -7.476 1.00 89.44 171 SER A O 1
ATOM 1330 N N . ASP A 1 172 ? -10.223 -1.193 -6.620 1.00 89.25 172 ASP A N 1
ATOM 1331 C CA . ASP A 1 172 ? -10.841 -0.396 -5.565 1.00 89.25 172 ASP A CA 1
ATOM 1332 C C . ASP A 1 172 ? -9.853 -0.018 -4.454 1.00 89.25 172 ASP A C 1
ATOM 1334 O O . ASP A 1 172 ? -9.995 1.069 -3.901 1.00 89.25 172 ASP A O 1
ATOM 1338 N N . TYR A 1 173 ? -8.822 -0.830 -4.198 1.00 92.44 173 TYR A N 1
ATOM 1339 C CA . TYR A 1 173 ? -7.754 -0.531 -3.232 1.00 92.44 173 TYR A CA 1
ATOM 1340 C C . TYR A 1 173 ? -6.602 0.299 -3.808 1.00 92.44 173 TYR A C 1
ATOM 1342 O O . TYR A 1 173 ? -5.729 0.727 -3.058 1.00 92.44 173 TYR A O 1
ATOM 1350 N N . LEU A 1 174 ? -6.572 0.522 -5.123 1.00 93.62 174 LEU A N 1
ATOM 1351 C CA . LEU A 1 174 ? -5.521 1.288 -5.794 1.00 93.62 174 LEU A CA 1
ATOM 1352 C C . LEU A 1 174 ? -5.985 2.718 -6.048 1.00 93.62 174 LEU A C 1
ATOM 1354 O O . LEU A 1 174 ? -7.107 2.933 -6.505 1.00 93.62 174 LEU A O 1
ATOM 1358 N N . LEU A 1 175 ? -5.115 3.697 -5.816 1.00 92.38 175 LEU A N 1
ATOM 1359 C CA . LEU A 1 175 ? -5.378 5.089 -6.171 1.00 92.38 175 LEU A CA 1
ATOM 1360 C C . LEU A 1 175 ? -5.461 5.251 -7.695 1.00 92.38 175 LEU A C 1
ATOM 1362 O O . LEU A 1 175 ? -6.381 5.892 -8.200 1.00 92.38 175 LEU A O 1
ATOM 1366 N N . LYS A 1 176 ? -4.529 4.611 -8.416 1.00 92.50 176 LYS A N 1
ATOM 1367 C CA . LYS A 1 176 ? -4.466 4.596 -9.882 1.00 92.50 176 LYS A CA 1
ATOM 1368 C C . LYS A 1 176 ? -4.334 3.157 -10.402 1.00 92.50 176 LYS A C 1
ATOM 1370 O O . LYS A 1 176 ? -3.284 2.545 -10.202 1.00 92.50 176 LYS A O 1
ATOM 1375 N N . PRO A 1 177 ? -5.363 2.573 -11.047 1.00 91.94 177 PRO A N 1
ATOM 1376 C CA . PRO A 1 177 ? -5.257 1.226 -11.603 1.00 91.94 177 PRO A CA 1
ATOM 1377 C C . PRO A 1 177 ? -4.322 1.195 -12.819 1.00 91.94 177 PRO A C 1
ATOM 1379 O O . PRO A 1 177 ? -4.290 2.136 -13.612 1.00 91.94 177 PRO A O 1
ATOM 1382 N N . ALA A 1 178 ? -3.598 0.091 -13.007 1.00 91.81 178 ALA A N 1
ATOM 1383 C CA . ALA A 1 178 ? -2.790 -0.121 -14.205 1.00 91.81 178 ALA A CA 1
ATOM 1384 C C . ALA A 1 178 ? -3.650 -0.628 -15.373 1.00 91.81 178 ALA A C 1
ATOM 1386 O O . ALA A 1 178 ? -4.502 -1.502 -15.202 1.00 91.81 178 ALA A O 1
ATOM 1387 N N . ARG A 1 179 ? -3.411 -0.098 -16.574 1.00 91.56 179 ARG A N 1
ATOM 1388 C CA . ARG A 1 179 ? -4.052 -0.515 -17.827 1.00 91.56 179 ARG A CA 1
ATOM 1389 C C . ARG A 1 179 ? -3.009 -0.678 -18.926 1.00 91.56 179 ARG A C 1
ATOM 1391 O O . ARG A 1 179 ? -1.966 -0.023 -18.910 1.00 91.56 179 ARG A O 1
ATOM 1398 N N . LEU A 1 180 ? -3.303 -1.540 -19.895 1.00 89.75 180 LEU A N 1
ATOM 1399 C CA . LEU A 1 180 ? -2.490 -1.638 -21.101 1.00 89.75 180 LEU A CA 1
ATOM 1400 C C . LEU A 1 180 ? -2.798 -0.436 -22.000 1.00 89.75 180 LEU A C 1
ATOM 1402 O O . LEU A 1 180 ? -3.956 -0.211 -22.355 1.00 89.75 180 LEU A O 1
ATOM 1406 N N . ALA A 1 181 ? -1.774 0.321 -22.380 1.00 85.06 181 ALA A N 1
ATOM 1407 C CA . ALA A 1 181 ? -1.894 1.327 -23.424 1.00 85.06 181 ALA A CA 1
ATOM 1408 C C . ALA A 1 181 ? -2.306 0.618 -24.720 1.00 85.06 181 ALA A C 1
ATOM 1410 O O . ALA A 1 181 ? -1.566 -0.226 -25.230 1.00 85.06 181 ALA A O 1
ATOM 1411 N N . HIS A 1 182 ? -3.503 0.917 -25.216 1.00 71.94 182 HIS A N 1
ATOM 1412 C CA . HIS A 1 182 ? -3.901 0.507 -26.557 1.00 71.94 182 HIS A CA 1
ATOM 1413 C C . HIS A 1 182 ? -3.199 1.471 -27.503 1.00 71.94 182 HIS A C 1
ATOM 1415 O O . HIS A 1 182 ? -3.190 2.673 -27.238 1.00 71.94 182 HIS A O 1
ATOM 1421 N N . GLY A 1 183 ? -2.505 0.934 -28.507 1.00 50.06 183 GLY A N 1
ATOM 1422 C CA . GLY A 1 183 ? -1.686 1.738 -29.403 1.00 50.06 183 GLY A CA 1
ATOM 1423 C C . GLY A 1 183 ? -2.516 2.880 -29.970 1.00 50.06 183 GLY A C 1
ATOM 1424 O O . GLY A 1 183 ? -3.448 2.639 -30.726 1.00 50.06 183 GLY A O 1
ATOM 1425 N N . GLN A 1 184 ? -2.181 4.115 -29.603 1.00 38.47 184 GLN A N 1
ATOM 1426 C CA . GLN A 1 184 ? -2.462 5.218 -30.500 1.00 38.47 184 GLN A CA 1
ATOM 1427 C C . GLN A 1 184 ? -1.621 4.926 -31.734 1.00 38.47 184 GLN A C 1
ATOM 1429 O O . GLN A 1 184 ? -0.402 4.753 -31.627 1.00 38.47 184 GLN A O 1
ATOM 1434 N N . ALA A 1 185 ? -2.293 4.758 -32.874 1.00 34.50 185 ALA A N 1
ATOM 1435 C CA . ALA A 1 185 ? -1.634 4.827 -34.159 1.00 34.50 185 ALA A CA 1
ATOM 1436 C C . ALA A 1 185 ? -0.730 6.059 -34.114 1.00 34.50 185 ALA A C 1
ATOM 1438 O O . ALA A 1 185 ? -1.161 7.151 -33.746 1.00 34.50 185 ALA A O 1
ATOM 1439 N N . VAL A 1 186 ? 0.550 5.840 -34.377 1.00 36.00 186 VAL A N 1
ATOM 1440 C CA . VAL A 1 186 ? 1.488 6.922 -34.609 1.00 36.00 186 VAL A CA 1
ATOM 1441 C C . VAL A 1 186 ? 0.932 7.646 -35.829 1.00 36.00 186 VAL A C 1
ATOM 1443 O O . VAL A 1 186 ? 1.080 7.148 -36.941 1.00 36.00 186 VAL A O 1
ATOM 1446 N N . GLU A 1 187 ? 0.242 8.770 -35.630 1.00 33.62 187 GLU A N 1
ATOM 1447 C CA . GLU A 1 187 ? 0.111 9.772 -36.678 1.00 33.62 187 GLU A CA 1
ATOM 1448 C C . GLU A 1 187 ? 1.542 10.174 -37.020 1.00 33.62 187 GLU A C 1
ATOM 1450 O O . GLU A 1 187 ? 2.190 10.977 -36.343 1.00 33.62 187 GLU A O 1
ATOM 1455 N N . GLN A 1 188 ? 2.078 9.517 -38.044 1.00 35.53 188 GLN A N 1
ATOM 1456 C CA . GLN A 1 188 ? 3.194 10.042 -38.789 1.00 35.53 188 GLN A CA 1
ATOM 1457 C C . GLN A 1 188 ? 2.716 11.401 -39.290 1.00 35.53 188 GLN A C 1
ATOM 1459 O O . GLN A 1 188 ? 1.899 11.481 -40.204 1.00 35.53 188 GLN A O 1
ATOM 1464 N N . ARG A 1 189 ? 3.199 12.480 -38.670 1.00 35.91 189 ARG A N 1
ATOM 1465 C CA . ARG A 1 189 ? 3.198 13.805 -39.288 1.00 35.91 189 ARG A CA 1
ATOM 1466 C C . ARG A 1 189 ? 4.117 13.743 -40.512 1.00 35.91 189 ARG A C 1
ATOM 1468 O O . ARG A 1 189 ? 5.244 14.222 -40.475 1.00 35.91 189 ARG A O 1
ATOM 1475 N N . GLY A 1 190 ? 3.637 13.114 -41.580 1.00 30.08 190 GLY A N 1
ATOM 1476 C CA . GLY A 1 190 ? 4.031 13.424 -42.941 1.00 30.08 190 GLY A CA 1
ATOM 1477 C C . GLY A 1 190 ? 3.294 14.700 -43.313 1.00 30.08 190 GLY A C 1
ATOM 1478 O O . GLY A 1 190 ? 2.160 14.656 -43.775 1.00 30.08 190 GLY A O 1
ATOM 1479 N N . GLY A 1 191 ? 3.906 15.844 -43.016 1.00 29.30 191 GLY A N 1
ATOM 1480 C CA . GLY A 1 191 ? 3.423 17.125 -43.504 1.00 29.30 191 GLY A CA 1
ATOM 1481 C C . GLY A 1 191 ? 3.649 17.201 -45.008 1.00 29.30 191 GLY A C 1
ATOM 1482 O O . GLY A 1 191 ? 4.728 17.587 -45.441 1.00 29.30 191 GLY A O 1
ATOM 1483 N N . ILE A 1 192 ? 2.637 16.842 -45.792 1.00 32.56 192 ILE A N 1
ATOM 1484 C CA . ILE A 1 192 ? 2.454 17.392 -47.133 1.00 32.56 192 ILE A CA 1
ATOM 1485 C C . ILE A 1 192 ? 1.244 18.321 -47.024 1.00 32.56 192 ILE A C 1
ATOM 1487 O O . ILE A 1 192 ? 0.124 17.828 -46.882 1.00 32.56 192 ILE A O 1
ATOM 1491 N N . PRO A 1 193 ? 1.420 19.651 -47.050 1.00 35.47 193 PRO A N 1
ATOM 1492 C CA . PRO A 1 193 ? 0.296 20.541 -47.251 1.00 35.47 193 PRO A CA 1
ATOM 1493 C C . PRO A 1 193 ? -0.097 20.485 -48.730 1.00 35.47 193 PRO A C 1
ATOM 1495 O O . PRO A 1 193 ? 0.641 20.947 -49.599 1.00 35.47 193 PRO A O 1
ATOM 1498 N N . GLN A 1 194 ? -1.263 19.905 -49.011 1.00 37.09 194 GLN A N 1
ATOM 1499 C CA . GLN A 1 194 ? -1.977 20.164 -50.254 1.00 37.09 194 GLN A CA 1
ATOM 1500 C C . GLN A 1 194 ? -2.763 21.475 -50.138 1.00 37.09 194 GLN A C 1
ATOM 1502 O O . GLN A 1 194 ? -3.500 21.685 -49.178 1.00 37.09 194 GLN A O 1
ATOM 1507 N N . ASN A 1 195 ? -2.640 22.260 -51.209 1.00 34.34 195 ASN A N 1
ATOM 1508 C CA . ASN A 1 195 ? -3.531 23.303 -51.718 1.00 34.34 195 ASN A CA 1
ATOM 1509 C C . ASN A 1 195 ? -3.531 24.693 -51.068 1.00 34.34 195 ASN A C 1
ATOM 1511 O O . ASN A 1 195 ? -4.093 24.915 -50.001 1.00 34.34 195 ASN A O 1
ATOM 1515 N N . ILE A 1 196 ? -3.069 25.664 -51.868 1.00 36.75 196 ILE A N 1
ATOM 1516 C CA . ILE A 1 196 ? -3.609 27.027 -51.903 1.00 36.75 196 ILE A CA 1
ATOM 1517 C C . ILE A 1 196 ? -3.854 27.407 -53.382 1.00 36.75 196 ILE A C 1
ATOM 1519 O O . ILE A 1 196 ? -2.915 27.694 -54.112 1.00 36.75 196 ILE A O 1
ATOM 1523 N N . THR A 1 197 ? -5.127 27.264 -53.777 1.00 30.47 197 THR A N 1
ATOM 1524 C CA . THR A 1 197 ? -6.016 28.111 -54.620 1.00 30.47 197 THR A CA 1
ATOM 1525 C C . THR A 1 197 ? -5.574 28.718 -55.980 1.00 30.47 197 THR A C 1
ATOM 1527 O O . THR A 1 197 ? -4.406 29.014 -56.201 1.00 30.47 197 THR A O 1
ATOM 1530 N N . PRO A 1 198 ? -6.538 28.932 -56.912 1.00 44.41 198 PRO A N 1
ATOM 1531 C CA . PRO A 1 198 ? -6.314 29.228 -58.324 1.00 44.41 198 PRO A CA 1
ATOM 1532 C C . PRO A 1 198 ? -6.415 30.726 -58.657 1.00 44.41 198 PRO A C 1
ATOM 1534 O O . PRO A 1 198 ? -7.237 31.439 -58.083 1.00 44.41 198 PRO A O 1
ATOM 1537 N N . THR A 1 199 ? -5.700 31.168 -59.693 1.00 31.86 199 THR A N 1
ATOM 1538 C CA . THR A 1 199 ? -6.055 32.382 -60.448 1.00 31.86 199 THR A CA 1
ATOM 1539 C C . THR A 1 199 ? -5.512 32.312 -61.871 1.00 31.86 199 THR A C 1
ATOM 1541 O O . THR A 1 199 ? -4.382 31.902 -62.119 1.00 31.86 199 THR A O 1
ATOM 1544 N N . ALA A 1 200 ? -6.375 32.677 -62.813 1.00 36.12 200 ALA A N 1
ATOM 1545 C CA . ALA A 1 200 ? -6.156 32.644 -64.247 1.00 36.12 200 ALA A CA 1
ATOM 1546 C C . ALA A 1 200 ? -5.241 33.775 -64.739 1.00 36.12 200 ALA A C 1
ATOM 1548 O O . ALA A 1 200 ? -5.396 34.908 -64.292 1.00 36.12 200 ALA A O 1
ATOM 1549 N N . GLN A 1 201 ? -4.429 33.511 -65.769 1.00 31.84 201 GLN A N 1
ATOM 1550 C CA . GLN A 1 201 ? -4.194 34.481 -66.843 1.00 31.84 201 GLN A CA 1
ATOM 1551 C C . GLN A 1 201 ? -3.648 33.821 -68.120 1.00 31.84 201 GLN A C 1
ATOM 1553 O O . GLN A 1 201 ? -2.815 32.922 -68.086 1.00 31.84 201 GLN A O 1
ATOM 1558 N N . ARG A 1 202 ? -4.211 34.277 -69.243 1.00 32.06 202 ARG A N 1
ATOM 1559 C CA . ARG A 1 202 ? -3.919 33.959 -70.650 1.00 32.06 202 ARG A CA 1
ATOM 1560 C C . ARG A 1 202 ? -2.435 34.158 -71.002 1.00 32.06 202 ARG A C 1
ATOM 1562 O O . ARG A 1 202 ? -1.861 35.142 -70.562 1.00 32.06 202 ARG A O 1
ATOM 1569 N N . ASP A 1 203 ? -1.868 33.346 -71.899 1.00 29.08 203 ASP A N 1
ATOM 1570 C CA . ASP A 1 203 ? -1.790 33.679 -73.335 1.00 29.08 203 ASP A CA 1
ATOM 1571 C C . ASP A 1 203 ? -1.013 32.645 -74.185 1.00 29.08 203 ASP A C 1
ATOM 1573 O O . ASP A 1 203 ? 0.087 32.218 -73.859 1.00 29.08 203 ASP A O 1
ATOM 1577 N N . ARG A 1 204 ? -1.649 32.295 -75.311 1.00 33.44 204 ARG A N 1
ATOM 1578 C CA . ARG A 1 204 ? -1.153 31.987 -76.672 1.00 33.44 204 ARG A CA 1
ATOM 1579 C C . ARG A 1 204 ? 0.278 31.455 -76.916 1.00 33.44 204 ARG A C 1
ATOM 1581 O O . ARG A 1 204 ? 1.243 32.198 -76.766 1.00 33.44 204 ARG A O 1
ATOM 1588 N N . ARG A 1 205 ? 0.329 30.310 -77.627 1.00 30.72 205 ARG A N 1
ATOM 1589 C CA . ARG A 1 205 ? 0.989 30.008 -78.942 1.00 30.72 205 ARG A CA 1
ATOM 1590 C C . ARG A 1 205 ? 1.493 28.554 -78.926 1.00 30.72 205 ARG A C 1
ATOM 1592 O O . ARG A 1 205 ? 2.261 28.199 -78.052 1.00 30.72 205 ARG A O 1
ATOM 1599 N N . CYS A 1 206 ? 0.921 27.625 -79.693 1.00 28.97 206 CYS A N 1
ATOM 1600 C CA . CYS A 1 206 ? 1.052 27.358 -81.138 1.00 28.97 206 CYS A CA 1
ATOM 1601 C C . CYS A 1 206 ? 1.908 26.101 -81.388 1.00 28.97 206 CYS A C 1
ATOM 1603 O O . CYS A 1 206 ? 3.095 26.109 -81.103 1.00 28.97 206 CYS A O 1
ATOM 1605 N N . LEU A 1 207 ? 1.260 25.128 -82.044 1.00 31.30 207 LEU A N 1
ATOM 1606 C CA . LEU A 1 207 ? 1.769 24.243 -83.104 1.00 31.30 207 LEU A CA 1
ATOM 1607 C C . LEU A 1 207 ? 2.774 23.131 -82.753 1.00 31.30 207 LEU A C 1
ATOM 1609 O O . LEU A 1 207 ? 3.865 23.383 -82.262 1.00 31.30 207 LEU A O 1
ATOM 1613 N N . GLY A 1 208 ? 2.412 21.905 -83.158 1.00 27.28 208 GLY A N 1
ATOM 1614 C CA . GLY A 1 208 ? 3.345 20.793 -83.365 1.00 27.28 208 GLY A CA 1
ATOM 1615 C C . GLY A 1 208 ? 2.802 19.411 -82.985 1.00 27.28 208 GLY A C 1
ATOM 1616 O O . GLY A 1 208 ? 3.223 18.847 -81.985 1.00 27.28 208 GLY A O 1
ATOM 1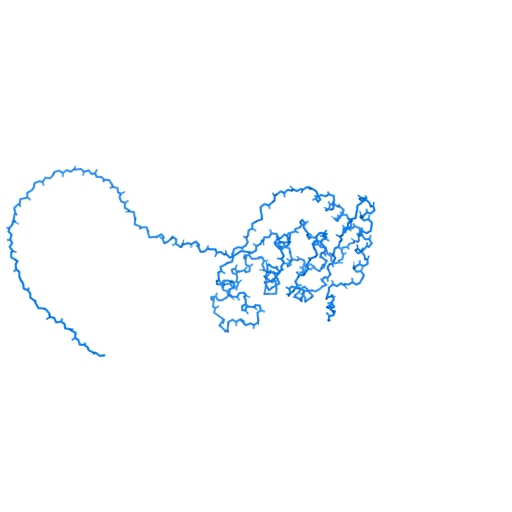617 N N . GLN A 1 209 ? 1.868 18.863 -83.767 1.00 30.00 209 GLN A N 1
ATOM 1618 C CA . GLN A 1 209 ? 1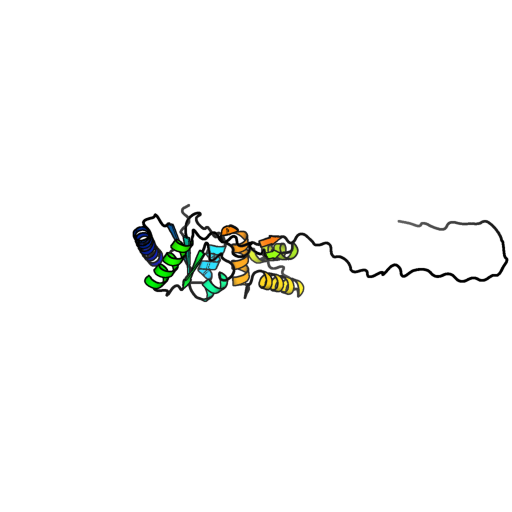.733 17.401 -83.934 1.00 30.00 209 GLN A CA 1
ATOM 1619 C C . GLN A 1 209 ? 2.871 16.889 -84.852 1.00 30.00 209 GLN A C 1
ATOM 1621 O O . GLN A 1 209 ? 3.501 17.724 -85.502 1.00 30.00 209 GLN A O 1
ATOM 1626 N N . PRO A 1 210 ? 2.959 15.578 -85.152 1.00 53.38 210 PRO A N 1
ATOM 1627 C CA . PRO A 1 210 ? 3.013 14.365 -84.313 1.00 53.38 210 PRO A CA 1
ATOM 1628 C C . PRO A 1 210 ? 4.265 13.526 -84.711 1.00 53.38 210 PRO A C 1
ATOM 1630 O O . PRO A 1 210 ? 5.018 14.000 -85.543 1.00 53.38 210 PRO A O 1
ATOM 1633 N N . GLU A 1 211 ? 4.498 12.312 -84.175 1.00 30.55 211 GLU A N 1
ATOM 1634 C CA . GLU A 1 211 ? 4.991 11.142 -84.961 1.00 30.55 211 GLU A CA 1
ATOM 1635 C C . GLU A 1 211 ? 5.303 9.870 -84.126 1.00 30.55 211 GLU A C 1
ATOM 1637 O O . GLU A 1 211 ? 5.963 9.929 -83.094 1.00 30.55 211 GLU A O 1
ATOM 1642 N N . THR A 1 212 ? 4.786 8.739 -84.645 1.00 32.41 212 THR A N 1
ATOM 1643 C CA . THR A 1 212 ? 5.299 7.337 -84.696 1.00 32.41 212 THR A CA 1
ATOM 1644 C C . THR A 1 212 ? 5.769 6.624 -83.416 1.00 32.41 212 THR A C 1
ATOM 1646 O O . THR A 1 212 ? 6.655 7.086 -82.717 1.00 32.41 212 THR A O 1
ATOM 1649 N N . GLN A 1 213 ? 5.162 5.514 -82.974 1.00 31.48 213 GLN A N 1
ATOM 1650 C CA . GLN A 1 213 ? 5.065 4.156 -83.556 1.00 31.48 213 GLN A CA 1
ATOM 1651 C C . GLN A 1 213 ? 6.350 3.305 -83.381 1.00 31.48 213 GLN A C 1
ATOM 1653 O O . GLN A 1 213 ? 7.351 3.539 -84.039 1.00 31.48 213 GLN A O 1
ATOM 1658 N N . GLN A 1 214 ? 6.190 2.259 -82.552 1.00 30.89 214 GLN A N 1
ATOM 1659 C CA . GLN A 1 214 ? 6.818 0.925 -82.582 1.00 30.89 214 GLN A CA 1
ATOM 1660 C C . GLN A 1 214 ? 8.252 0.662 -82.067 1.00 30.89 214 GLN A C 1
ATOM 1662 O O . GLN A 1 214 ? 9.176 1.444 -82.244 1.00 30.89 214 GLN A O 1
ATOM 1667 N N . ASP A 1 215 ? 8.349 -0.557 -81.503 1.00 31.39 215 ASP A N 1
ATOM 1668 C CA . ASP A 1 215 ? 9.511 -1.450 -81.360 1.00 31.39 215 ASP A CA 1
ATOM 1669 C C . ASP A 1 215 ? 10.441 -1.265 -80.132 1.00 31.39 215 ASP A C 1
ATOM 1671 O O . ASP A 1 215 ? 10.736 -0.152 -79.731 1.00 31.39 215 ASP A O 1
ATOM 1675 N N . ILE A 1 216 ? 10.980 -2.276 -79.422 1.00 34.84 216 ILE A N 1
ATOM 1676 C CA . ILE A 1 216 ? 10.999 -3.753 -79.483 1.00 34.84 216 ILE A CA 1
ATOM 1677 C C . ILE A 1 216 ? 11.874 -4.253 -78.276 1.00 34.84 216 ILE A C 1
ATOM 1679 O O . ILE A 1 216 ? 12.689 -3.498 -77.753 1.00 34.84 216 ILE A O 1
ATOM 1683 N N . LEU A 1 217 ? 11.763 -5.544 -77.910 1.00 32.94 217 LEU A N 1
ATOM 1684 C CA . LEU A 1 217 ? 12.742 -6.432 -77.211 1.00 32.94 217 LEU A CA 1
ATOM 1685 C C . LEU A 1 217 ? 13.020 -6.359 -75.683 1.00 32.94 217 LEU A C 1
ATOM 1687 O O . LEU A 1 217 ? 13.828 -5.596 -75.167 1.00 32.94 217 LEU A O 1
ATOM 1691 N N . LEU A 1 218 ? 12.438 -7.361 -75.007 1.00 34.06 218 LEU A N 1
ATOM 1692 C CA . LEU A 1 218 ? 13.053 -8.390 -74.139 1.00 34.06 218 LEU A CA 1
ATOM 1693 C C . LEU A 1 218 ? 14.585 -8.376 -73.917 1.00 34.06 218 LEU A C 1
ATOM 1695 O O . LEU A 1 218 ? 15.346 -8.549 -74.863 1.00 34.06 218 LEU A O 1
ATOM 1699 N N . CYS A 1 219 ? 14.996 -8.418 -72.640 1.00 29.78 219 CYS A N 1
ATOM 1700 C CA . CYS A 1 219 ? 16.060 -9.272 -72.061 1.00 29.78 219 CYS A CA 1
ATOM 1701 C C . CYS A 1 219 ? 16.167 -8.950 -70.552 1.00 29.78 219 CYS A C 1
ATOM 1703 O O . CYS A 1 219 ? 16.117 -7.789 -70.180 1.00 29.78 219 CYS A O 1
ATOM 1705 N N . GLY A 1 220 ? 16.317 -9.852 -69.586 1.00 31.86 220 GLY A N 1
ATOM 1706 C CA . GLY A 1 220 ? 16.461 -11.294 -69.585 1.00 31.86 220 GLY A CA 1
ATOM 1707 C C . GLY A 1 220 ? 16.426 -11.779 -68.127 1.00 31.86 220 GLY A C 1
ATOM 1708 O O . GLY A 1 220 ? 17.037 -11.186 -67.240 1.00 31.86 220 GLY A O 1
ATOM 1709 N N . GLN A 1 221 ? 15.693 -12.864 -67.885 1.00 35.31 221 GLN A N 1
ATOM 1710 C CA . GLN A 1 221 ? 15.813 -13.696 -66.691 1.00 35.31 221 GLN A CA 1
ATOM 1711 C C . GLN A 1 221 ? 16.981 -14.670 -66.865 1.00 35.31 221 GLN A C 1
ATOM 1713 O O . GLN A 1 221 ? 17.008 -15.426 -67.835 1.00 35.31 221 GLN A O 1
ATOM 1718 N N . LYS A 1 222 ? 17.867 -14.738 -65.871 1.00 33.19 222 LYS A N 1
ATOM 1719 C CA . LYS A 1 222 ? 18.658 -15.917 -65.477 1.00 33.19 222 LYS A CA 1
ATOM 1720 C C . LYS A 1 222 ? 19.104 -15.698 -64.026 1.00 33.19 222 LYS A C 1
ATOM 1722 O O . LYS A 1 222 ? 19.464 -14.582 -63.692 1.00 33.19 222 LYS A O 1
ATOM 1727 N N . ARG A 1 223 ? 19.187 -16.683 -63.136 1.00 36.69 223 ARG A N 1
ATOM 1728 C CA . ARG A 1 223 ? 18.694 -18.068 -63.038 1.00 36.69 223 ARG A CA 1
ATOM 1729 C C . ARG A 1 223 ? 19.259 -18.578 -61.695 1.00 36.69 223 ARG A C 1
ATOM 1731 O O . ARG A 1 223 ? 20.413 -18.269 -61.425 1.00 36.69 223 ARG A O 1
ATOM 1738 N N . TYR A 1 224 ? 18.467 -19.401 -61.006 1.00 42.91 224 TYR A N 1
ATOM 1739 C CA . TYR A 1 224 ? 18.793 -20.314 -59.894 1.00 42.91 224 TYR A CA 1
ATOM 1740 C C . TYR A 1 224 ? 19.262 -19.728 -58.559 1.00 42.91 224 TYR A C 1
ATOM 1742 O O . TYR A 1 224 ? 20.372 -19.168 -58.485 1.00 42.91 224 TYR A O 1
#